Protein AF-A0A2R6GSF2-F1 (afdb_monomer)

Secondary structure (DSSP, 8-state):
-----------TT-S-------------EEEEEEEE--GGGSHHHHT-S---S---TTHHHHHHHHHHHHTTT---EEEE-TTHHHH-HHHHHHHHHTTPEEEE--SS---GGGS-HHHHHHHHHHHHHHHHHHHSS---EE--GGG---TTHHHHHHHTT-SEE---B-PPP-TTS--SS----S-EEGGGT-TTSPTT-EE-PBPB-TTT--BSSTHHHHHH-HHHHHHHHHHHHTTT---EEEE-GGGGSPPPP-TTS-GGGGTT-THHHHHHHHHHHTSS-EE--HHHHHGGGS-TTSPPPPPTT-

Mean predicted aligned error: 6.46 Å

pLDDT: mean 89.52, std 16.58, range [31.19, 98.81]

Solvent-accessible surface area (backbone atoms only — not comparable to full-atom values): 17047 Å² total; per-residue (Å²): 143,79,86,81,80,83,79,81,79,76,61,96,76,70,85,70,88,75,90,69,80,87,68,93,64,68,59,43,56,27,27,56,29,34,43,50,49,42,49,78,58,35,69,56,44,68,72,23,82,41,77,74,93,75,73,70,47,17,53,74,18,43,54,51,48,52,51,62,27,58,81,64,77,39,41,27,26,35,26,31,27,32,55,46,51,81,81,43,41,67,66,56,43,54,42,45,76,69,68,32,44,60,22,28,19,32,23,82,44,61,53,47,76,82,43,55,73,67,56,42,47,46,32,48,34,53,11,38,54,50,45,25,68,71,61,74,46,86,41,34,38,36,33,45,38,96,49,39,72,52,96,59,43,56,50,48,37,50,77,57,56,35,28,30,40,43,40,48,47,31,19,47,64,41,92,97,73,59,43,58,85,49,93,46,84,52,72,41,51,33,45,80,81,38,79,84,34,50,88,54,30,18,32,42,33,42,35,40,24,79,97,66,25,44,55,36,34,55,70,44,23,50,73,66,31,49,68,52,26,51,52,29,37,53,56,34,29,77,70,76,29,64,35,32,37,49,42,44,21,34,44,40,27,83,75,82,93,41,50,67,43,58,70,75,75,68,49,62,34,7,72,60,32,48,51,36,48,49,59,57,67,72,41,61,51,44,41,30,28,59,66,61,73,40,51,90,52,44,28,90,84,50,79,75,72,77,56,102,84,114

Foldseek 3Di:
DDDPDDDPDDFPPPPDPPPDDPPLDFLEAAAAAEAADAPCLAPLNVQFPFDDPDPPQQLVLLVLVLVLCVVQVFEHEYAYQLCVCVVPLVSLLVCLVSVHHYAHAWNSLDQLVVDDPVRSLCRLLVRQVSSCVSNVDGHQEYEYRLLRADPCRLVSSVVSHHFEYASAQQACDDPPGDHPQDDDAAKDACCNNPVVGDPRYIYGYAHAAPPHRHGLEDLVCLVVHLVSNVNRQSVCSVVVHHHYYYYYSNQQCQDDDTGSRDPSVRRQGHPSVSSRVSVNSPHSHRHYYPQVRNAPSTGPPHDHRDDPPD

Sequence (310 aa):
MSDTAGRTVGSVFDAVEDRTDTSGGRCGPAVLSIDVELFDQTPAYRSADGTTDQQGIGLNGLEWFREALDDRSASTTCFVVSSLVERYPDHIQHLADAGFEIASHTHSHELLSDLDADERREELATSRERLESLTGEAVTGFRAPAFDITDDHFDLLAETGYGYDSSIVASRAIPGWYGGEYDLDRPAPATAVDPDAPAGLAELPASVMPGLALPLTGTWLRFFGPRYTVLGMRLLARRGIAPVLYVHPWELVGLPKVEGVPSRVYYRTGEWMRDAIRYILDQPFDFVTARSVLGDTLPDWAPATRGPED

Nearest PDB structures (foldseek):
  3rxz-assembly1_B  TM=7.098E-01  e=1.734E-15  Mycolicibacterium smegmatis MC2 155
  3qbu-assembly1_B  TM=6.519E-01  e=7.676E-14  Helicobacter pylori G27
  6hm9-assembly1_A  TM=7.622E-01  e=2.630E-10  Bacillus anthracis
  7bkf-assembly1_A  TM=7.545E-01  e=1.805E-09  Bacillus anthracis
  6hpa-assembly1_A  TM=7.548E-01  e=2.620E-09  Bacillus anthracis

Structure (mmCIF, N/CA/C/O backbone):
data_AF-A0A2R6GSF2-F1
#
_entry.id   AF-A0A2R6GSF2-F1
#
loop_
_atom_site.group_PDB
_atom_site.id
_atom_site.type_symbol
_atom_site.label_atom_id
_atom_site.label_alt_id
_atom_site.label_comp_id
_atom_site.label_asym_id
_atom_site.label_entity_id
_atom_site.label_seq_id
_atom_site.pdbx_PDB_ins_code
_atom_site.Cartn_x
_atom_site.Cartn_y
_atom_site.Cartn_z
_atom_site.occupancy
_atom_site.B_iso_or_equiv
_atom_site.auth_seq_id
_atom_site.auth_comp_id
_atom_site.auth_asym_id
_atom_site.auth_atom_id
_atom_site.pdbx_PDB_model_num
ATOM 1 N N . MET A 1 1 ? -45.289 -7.125 21.863 1.00 40.28 1 MET A N 1
ATOM 2 C CA . MET A 1 1 ? -45.229 -7.179 20.390 1.00 40.28 1 MET A CA 1
ATOM 3 C C . MET A 1 1 ? -45.326 -5.765 19.855 1.00 40.28 1 MET A C 1
ATOM 5 O O . MET A 1 1 ? -46.403 -5.192 19.899 1.00 40.28 1 MET A O 1
ATOM 9 N N . SER A 1 2 ? -44.197 -5.199 19.442 1.00 33.12 2 SER A N 1
ATOM 10 C CA . SER A 1 2 ? -44.096 -4.259 18.322 1.00 33.12 2 SER A CA 1
ATOM 11 C C . SER A 1 2 ? -42.608 -4.011 18.108 1.00 33.12 2 SER A C 1
ATOM 13 O O . SER A 1 2 ? -41.986 -3.267 18.862 1.00 33.12 2 SER A O 1
ATOM 15 N N . ASP A 1 3 ? -42.065 -4.718 17.121 1.00 35.12 3 ASP A N 1
ATOM 16 C CA . ASP A 1 3 ? -40.750 -4.497 16.530 1.00 35.12 3 ASP A CA 1
ATOM 17 C C . ASP A 1 3 ? -40.549 -3.026 16.178 1.00 35.12 3 ASP A C 1
ATOM 19 O O . ASP A 1 3 ? -41.437 -2.387 15.610 1.00 35.12 3 ASP A O 1
ATOM 23 N N . THR A 1 4 ? -39.354 -2.512 16.458 1.00 35.75 4 THR A N 1
ATOM 24 C CA . THR A 1 4 ? -38.861 -1.293 15.811 1.00 35.75 4 THR A CA 1
ATOM 25 C C . THR A 1 4 ? -37.806 -1.747 14.816 1.00 35.75 4 THR A C 1
ATOM 27 O O . THR A 1 4 ? -36.662 -2.003 15.179 1.00 35.75 4 THR A O 1
ATOM 30 N N . ALA A 1 5 ? -38.244 -1.944 13.574 1.00 34.91 5 ALA A N 1
ATOM 31 C CA . ALA A 1 5 ? -37.394 -2.342 12.466 1.00 34.91 5 ALA A CA 1
ATOM 32 C C . ALA A 1 5 ? -36.311 -1.283 12.205 1.00 34.91 5 ALA A C 1
ATOM 34 O O . ALA A 1 5 ? -36.584 -0.078 12.186 1.00 34.91 5 ALA A O 1
ATOM 35 N N . GLY A 1 6 ? -35.087 -1.773 12.009 1.00 31.19 6 GLY A N 1
ATOM 36 C CA . GLY A 1 6 ? -33.909 -0.991 11.670 1.00 31.19 6 GLY A CA 1
ATOM 37 C C . GLY A 1 6 ? -34.102 -0.209 10.376 1.00 31.19 6 GLY A C 1
ATOM 38 O O . GLY A 1 6 ? -34.584 -0.721 9.366 1.00 31.19 6 GLY A O 1
ATOM 39 N N . ARG A 1 7 ? -33.726 1.064 10.428 1.00 31.64 7 ARG A N 1
ATOM 40 C CA . ARG A 1 7 ? -33.651 1.950 9.272 1.00 31.64 7 ARG A CA 1
ATOM 41 C C . ARG A 1 7 ? -32.264 1.767 8.660 1.00 31.64 7 ARG A C 1
ATOM 43 O O . ARG A 1 7 ? -31.284 2.199 9.257 1.00 31.64 7 ARG A O 1
ATOM 50 N N . THR A 1 8 ? -32.179 1.126 7.500 1.00 36.38 8 THR A N 1
ATOM 51 C CA . THR A 1 8 ? -30.951 1.102 6.698 1.00 36.38 8 THR A CA 1
ATOM 52 C C . THR A 1 8 ? -30.661 2.531 6.241 1.00 36.38 8 THR A C 1
ATOM 54 O O . THR A 1 8 ? -31.465 3.136 5.529 1.00 36.38 8 THR A O 1
ATOM 57 N N . VAL A 1 9 ? -29.558 3.107 6.714 1.00 40.50 9 VAL A N 1
ATOM 58 C CA . VAL A 1 9 ? -29.048 4.393 6.230 1.00 40.50 9 VAL A CA 1
ATOM 59 C C . VAL A 1 9 ? -28.435 4.119 4.857 1.00 40.50 9 VAL A C 1
ATOM 61 O O . VAL A 1 9 ? -27.468 3.371 4.765 1.00 40.50 9 VAL A O 1
ATOM 64 N N . GLY A 1 10 ? -29.051 4.639 3.792 1.00 41.09 10 GLY A N 1
ATOM 65 C CA . GLY A 1 10 ? -28.488 4.573 2.439 1.00 41.09 10 GLY A CA 1
ATOM 66 C C . GLY A 1 10 ? -27.169 5.342 2.364 1.00 41.09 10 GLY A C 1
ATOM 67 O O . GLY A 1 10 ? -26.999 6.344 3.065 1.00 41.09 10 GLY A O 1
ATOM 68 N N . SER A 1 11 ? -26.243 4.869 1.535 1.00 53.72 11 SER A N 1
ATOM 69 C CA . SER A 1 11 ? -24.932 5.484 1.348 1.00 53.72 11 SER A CA 1
ATOM 70 C C . SER A 1 11 ? -25.090 6.902 0.791 1.00 53.72 11 SER A C 1
ATOM 72 O O . SER A 1 11 ? -25.925 7.161 -0.080 1.00 53.72 11 SER A O 1
ATOM 74 N N . VAL A 1 12 ? -24.255 7.847 1.242 1.00 57.88 12 VAL A N 1
ATOM 75 C CA . VAL A 1 12 ? -24.234 9.242 0.741 1.00 57.88 12 VAL A CA 1
ATOM 76 C C . VAL A 1 12 ? -23.954 9.303 -0.776 1.00 57.88 12 VAL A C 1
ATOM 78 O O . VAL A 1 12 ? -24.172 10.330 -1.425 1.00 57.88 12 VAL A O 1
ATOM 81 N N . PHE A 1 13 ? -23.512 8.193 -1.371 1.00 63.31 13 PHE A N 1
ATOM 82 C CA . PHE A 1 13 ? -23.219 8.050 -2.793 1.00 63.31 13 PHE A CA 1
ATOM 83 C C . PHE A 1 13 ? -24.368 7.444 -3.626 1.00 63.31 13 PHE A C 1
ATOM 85 O O . PHE A 1 13 ? -24.245 7.408 -4.853 1.00 63.31 13 PHE A O 1
ATOM 92 N N . ASP A 1 14 ? -25.500 7.069 -3.014 1.00 50.25 14 ASP A N 1
ATOM 93 C CA . ASP A 1 14 ? -26.617 6.371 -3.685 1.00 50.25 14 ASP A CA 1
ATOM 94 C C . ASP A 1 14 ? -27.494 7.266 -4.582 1.00 50.25 14 ASP A C 1
ATOM 96 O O . ASP A 1 14 ? -28.357 6.787 -5.316 1.00 50.25 14 ASP A O 1
ATOM 100 N N . ALA A 1 15 ? -27.280 8.583 -4.595 1.00 43.69 15 ALA A N 1
ATOM 101 C CA . ALA A 1 15 ? -28.013 9.479 -5.487 1.00 43.69 15 ALA A CA 1
ATOM 102 C C . ALA A 1 15 ? -27.251 9.679 -6.807 1.00 43.69 15 ALA A C 1
ATOM 104 O O . ALA A 1 15 ? -26.408 10.575 -6.899 1.00 43.69 15 ALA A O 1
ATOM 105 N N . VAL A 1 16 ? -27.524 8.797 -7.778 1.00 41.88 16 VAL A N 1
ATOM 106 C CA . VAL A 1 16 ? -27.627 8.974 -9.250 1.00 41.88 16 VAL A CA 1
ATOM 107 C C . VAL A 1 16 ? -27.395 7.592 -9.873 1.00 41.88 16 VAL A C 1
ATOM 109 O O . VAL A 1 16 ? -26.258 7.136 -9.970 1.00 41.88 16 VAL A O 1
ATOM 112 N N . GLU A 1 17 ? -28.473 6.923 -10.293 1.00 39.34 17 GLU A N 1
ATOM 113 C CA . GLU A 1 17 ? -28.387 5.757 -11.178 1.00 39.34 17 GLU A CA 1
ATOM 114 C C . GLU A 1 17 ? -27.736 6.196 -12.499 1.00 39.34 17 GLU A C 1
ATOM 116 O O . GLU A 1 17 ? -28.373 6.824 -13.350 1.00 39.34 17 GLU A O 1
ATOM 121 N N . ASP A 1 18 ? -26.452 5.885 -12.669 1.00 38.53 18 ASP A N 1
ATOM 122 C CA . ASP A 1 18 ? -25.787 5.953 -13.965 1.00 38.53 18 ASP A CA 1
ATOM 123 C C . ASP A 1 18 ? -26.348 4.819 -14.829 1.00 38.53 18 ASP A C 1
ATOM 125 O O . ASP A 1 18 ? -25.952 3.659 -14.720 1.00 38.53 18 ASP A O 1
ATOM 129 N N . ARG A 1 19 ? -27.345 5.149 -15.657 1.00 39.56 19 ARG A N 1
ATOM 130 C CA . ARG A 1 19 ? -27.882 4.260 -16.692 1.00 39.56 19 ARG A CA 1
ATOM 131 C C . ARG A 1 19 ? -26.872 4.126 -17.828 1.00 39.56 19 ARG A C 1
ATOM 133 O O . ARG A 1 19 ? -27.134 4.573 -18.943 1.00 39.56 19 ARG A O 1
ATOM 140 N N . THR A 1 20 ? -25.735 3.493 -17.567 1.00 38.34 20 THR A N 1
ATOM 141 C CA . THR A 1 20 ? -24.848 2.998 -18.616 1.00 38.34 20 THR A CA 1
ATOM 142 C C . THR A 1 20 ? -24.400 1.573 -18.298 1.00 38.34 20 THR A C 1
ATOM 144 O O . THR A 1 20 ? -23.699 1.313 -17.330 1.00 38.34 20 THR A O 1
ATOM 147 N N . ASP A 1 21 ? -24.843 0.675 -19.180 1.00 38.91 21 ASP A N 1
ATOM 148 C CA . ASP A 1 21 ? -24.569 -0.762 -19.263 1.00 38.91 21 ASP A CA 1
ATOM 149 C C . ASP A 1 21 ? -25.304 -1.680 -18.265 1.00 38.91 21 ASP A C 1
ATOM 151 O O . ASP A 1 21 ? -24.998 -1.779 -17.084 1.00 38.91 21 ASP A O 1
ATOM 155 N N . THR A 1 22 ? -26.316 -2.371 -18.794 1.00 37.28 22 THR A N 1
ATOM 156 C CA . THR A 1 22 ? -27.098 -3.429 -18.130 1.00 37.28 22 THR A CA 1
ATOM 157 C C . THR A 1 22 ? -26.643 -4.821 -18.571 1.00 37.28 22 THR A C 1
ATOM 159 O O . THR A 1 22 ? -27.348 -5.805 -18.339 1.00 37.28 22 THR A O 1
ATOM 162 N N . SER A 1 23 ? -25.467 -4.950 -19.195 1.00 41.00 23 SER A N 1
ATOM 163 C CA . SER A 1 23 ? -24.822 -6.253 -19.272 1.00 41.00 23 SER A CA 1
ATOM 164 C C . SER A 1 23 ? -24.294 -6.585 -17.876 1.00 41.00 23 SER A C 1
ATOM 166 O O . SER A 1 23 ? -23.394 -5.935 -17.360 1.00 41.00 23 SER A O 1
ATOM 168 N N . GLY A 1 24 ? -24.892 -7.577 -17.215 1.00 46.97 24 GLY A N 1
ATOM 169 C CA . GLY A 1 24 ? -24.441 -8.093 -15.915 1.00 46.97 24 GLY A CA 1
ATOM 170 C C . GLY A 1 24 ? -23.081 -8.806 -15.977 1.00 46.97 24 GLY A C 1
ATOM 171 O O . GLY A 1 24 ? -22.909 -9.834 -15.330 1.00 46.97 24 GLY A O 1
ATOM 172 N N . GLY A 1 25 ? -22.151 -8.321 -16.803 1.00 63.50 25 GLY A N 1
ATOM 173 C CA . GLY A 1 25 ? -20.791 -8.820 -16.924 1.00 63.50 25 GLY A CA 1
ATOM 174 C C . GLY A 1 25 ? -19.865 -8.106 -15.945 1.00 63.50 25 GLY A C 1
ATOM 175 O O . GLY A 1 25 ? -19.885 -6.881 -15.831 1.00 63.50 25 GLY A O 1
ATOM 176 N N . ARG A 1 26 ? -19.043 -8.883 -15.237 1.00 78.31 26 ARG A N 1
ATOM 177 C CA . ARG A 1 26 ? -17.932 -8.366 -14.428 1.00 78.31 26 ARG A CA 1
ATOM 178 C C . ARG A 1 26 ? -16.958 -7.601 -15.345 1.00 78.31 26 ARG A C 1
ATOM 180 O O . ARG A 1 26 ? -16.681 -8.034 -16.461 1.00 78.31 26 ARG A O 1
ATOM 187 N N . CYS A 1 27 ? -16.449 -6.465 -14.875 1.00 89.56 27 CYS A N 1
ATOM 188 C CA . CYS A 1 27 ? -15.457 -5.614 -15.541 1.00 89.56 27 CYS A CA 1
ATOM 189 C C . CYS A 1 27 ? -14.042 -6.226 -15.539 1.00 89.56 27 CYS A C 1
ATOM 191 O O . CYS A 1 27 ? -13.146 -5.663 -16.164 1.00 89.56 27 CYS A O 1
ATOM 193 N N . GLY A 1 28 ? -13.850 -7.366 -14.869 1.00 94.69 28 GLY A N 1
ATOM 194 C CA . GLY A 1 28 ? -12.571 -8.054 -14.715 1.00 94.69 28 GLY A CA 1
ATOM 195 C C . GLY A 1 28 ? -11.955 -7.849 -13.326 1.00 94.69 28 GLY A C 1
ATOM 196 O O . GLY A 1 28 ? -12.619 -7.302 -12.436 1.00 94.69 28 GLY A O 1
ATOM 197 N N . PRO A 1 29 ? -10.700 -8.289 -13.132 1.00 97.00 29 PRO A N 1
ATOM 198 C CA . PRO A 1 29 ? -10.014 -8.171 -11.855 1.00 97.00 29 PRO A CA 1
ATOM 199 C C . PRO A 1 29 ? -9.665 -6.718 -11.519 1.00 97.00 29 PRO A C 1
ATOM 201 O O . PRO A 1 29 ? -9.371 -5.906 -12.401 1.00 97.00 29 PRO A O 1
ATOM 204 N N . ALA A 1 30 ? -9.658 -6.407 -10.228 1.00 98.06 30 ALA A N 1
ATOM 205 C CA . ALA A 1 30 ? -9.104 -5.181 -9.667 1.00 98.06 30 ALA A CA 1
ATOM 206 C C . ALA A 1 30 ? -8.387 -5.494 -8.350 1.00 98.06 30 ALA A C 1
ATOM 208 O O . ALA A 1 30 ? -8.756 -6.422 -7.639 1.00 98.06 30 ALA A O 1
ATOM 209 N N . VAL A 1 31 ? -7.388 -4.691 -8.005 1.00 98.44 31 VAL A N 1
ATOM 210 C CA . VAL A 1 31 ? -6.699 -4.754 -6.715 1.00 98.44 31 VAL A CA 1
ATOM 211 C C . VAL A 1 31 ? -7.134 -3.550 -5.893 1.00 98.44 31 VAL A C 1
ATOM 213 O O . VAL A 1 31 ? -7.027 -2.408 -6.344 1.00 98.44 31 VAL A O 1
ATOM 216 N N . LEU A 1 32 ? -7.618 -3.803 -4.681 1.00 98.56 32 LEU A N 1
ATOM 217 C CA . LEU A 1 32 ? -7.745 -2.800 -3.630 1.00 98.56 32 LEU A CA 1
ATOM 218 C C . LEU A 1 32 ? -6.868 -3.259 -2.471 1.00 98.56 32 LEU A C 1
ATOM 220 O O . LEU A 1 32 ? -7.341 -3.988 -1.609 1.00 98.56 32 LEU A O 1
ATOM 224 N N . SER A 1 33 ? -5.591 -2.883 -2.494 1.00 98.69 33 SER A N 1
ATOM 225 C CA . SER A 1 33 ? -4.646 -3.208 -1.432 1.00 98.69 33 SER A CA 1
ATOM 226 C C . SER A 1 33 ? -4.795 -2.269 -0.238 1.00 98.69 33 SER A C 1
ATOM 228 O O . SER A 1 33 ? -5.390 -1.189 -0.327 1.00 98.69 33 SER A O 1
ATOM 230 N N . ILE A 1 34 ? -4.223 -2.672 0.891 1.00 98.62 34 ILE A N 1
ATOM 231 C CA . ILE A 1 34 ? -4.130 -1.842 2.086 1.00 98.62 34 ILE A CA 1
ATOM 232 C C . ILE A 1 34 ? -2.682 -1.777 2.558 1.00 98.62 34 ILE A C 1
ATOM 234 O O . ILE A 1 34 ? -2.045 -2.809 2.766 1.00 98.62 34 ILE A O 1
ATOM 238 N N . ASP A 1 35 ? -2.178 -0.562 2.723 1.00 98.62 35 ASP A N 1
ATOM 239 C CA . ASP A 1 35 ? -0.853 -0.306 3.272 1.00 98.62 35 ASP A CA 1
ATOM 240 C C . ASP A 1 35 ? -1.035 -0.173 4.785 1.00 98.62 35 ASP A C 1
ATOM 242 O O . ASP A 1 35 ? -1.592 0.806 5.289 1.00 98.62 35 ASP A O 1
ATOM 246 N N . VAL A 1 36 ? -0.685 -1.238 5.510 1.00 98.44 36 VAL A N 1
ATOM 247 C CA . VAL A 1 36 ? -0.877 -1.389 6.955 1.00 98.44 36 VAL A CA 1
ATOM 248 C C . VAL A 1 36 ? 0.208 -0.603 7.690 1.00 98.44 36 VAL A C 1
ATOM 250 O O . VAL A 1 36 ? 1.102 -1.157 8.326 1.00 98.44 36 VAL A O 1
ATOM 253 N N . GLU A 1 37 ? 0.090 0.716 7.585 1.00 96.06 37 GLU A N 1
ATOM 254 C CA . GLU A 1 37 ? 0.720 1.716 8.439 1.00 96.06 37 GLU A CA 1
ATOM 255 C C . GLU A 1 37 ? -0.331 2.358 9.359 1.00 96.06 37 GLU A C 1
ATOM 257 O O . GLU A 1 37 ? -1.509 2.522 9.015 1.00 96.06 37 GLU A O 1
ATOM 262 N N . LEU A 1 38 ? 0.085 2.713 10.571 1.00 97.06 38 LEU A N 1
ATOM 263 C CA . LEU A 1 38 ? -0.737 3.423 11.545 1.00 97.06 38 LEU A CA 1
ATOM 264 C C . LEU A 1 38 ? -0.514 4.935 11.457 1.00 97.06 38 LEU A C 1
ATOM 266 O O . LEU A 1 38 ? 0.458 5.417 10.882 1.00 97.06 38 LEU A O 1
ATOM 270 N N . PHE A 1 39 ? -1.420 5.710 12.055 1.00 96.38 39 PHE A N 1
ATOM 271 C CA . PHE A 1 39 ? -1.370 7.174 11.978 1.00 96.38 39 PHE A CA 1
ATOM 272 C C . PHE A 1 39 ? -0.031 7.777 12.447 1.00 96.38 39 PHE A C 1
ATOM 274 O O . PHE A 1 39 ? 0.446 8.743 11.850 1.00 96.38 39 PHE A O 1
ATOM 281 N N . ASP A 1 40 ? 0.585 7.193 13.480 1.00 92.56 40 ASP A N 1
ATOM 282 C CA . ASP A 1 40 ? 1.876 7.612 14.041 1.00 92.56 40 ASP A CA 1
ATOM 283 C C . ASP A 1 40 ? 3.077 7.296 13.131 1.00 92.56 40 ASP A C 1
ATOM 285 O O . ASP A 1 40 ? 4.157 7.859 13.313 1.00 92.56 40 ASP A O 1
ATOM 289 N N . GLN A 1 41 ? 2.894 6.434 12.129 1.00 92.69 41 GLN A N 1
ATOM 290 C CA . GLN A 1 41 ? 3.920 6.076 11.146 1.00 92.69 41 GLN A CA 1
ATOM 291 C C . GLN A 1 41 ? 3.886 6.966 9.899 1.00 92.69 41 GLN A C 1
ATOM 293 O O . GLN A 1 41 ? 4.856 6.980 9.139 1.00 92.69 41 GLN A O 1
ATOM 298 N N . THR A 1 42 ? 2.829 7.767 9.724 1.00 90.31 42 THR A N 1
ATOM 299 C CA . THR A 1 42 ? 2.712 8.657 8.566 1.00 90.31 42 THR A CA 1
ATOM 300 C C . THR A 1 42 ? 3.811 9.732 8.581 1.00 90.31 42 THR A C 1
ATOM 302 O O . THR A 1 42 ? 4.066 10.336 9.633 1.00 90.31 42 THR A O 1
ATOM 305 N N . PRO A 1 43 ? 4.415 10.083 7.426 1.00 87.00 43 PRO A N 1
ATOM 306 C CA . PRO A 1 43 ? 5.432 11.139 7.365 1.00 87.00 43 PRO A CA 1
ATOM 307 C C . PRO A 1 43 ? 4.942 12.475 7.939 1.00 87.00 43 PRO A C 1
ATOM 309 O O . PRO A 1 43 ? 5.674 13.186 8.621 1.00 87.00 43 PRO A O 1
ATOM 312 N N . ALA A 1 44 ? 3.661 12.787 7.722 1.00 85.81 44 ALA A N 1
ATOM 313 C CA . ALA A 1 44 ? 3.029 14.005 8.213 1.00 85.81 44 ALA A CA 1
ATOM 314 C C . ALA A 1 44 ? 2.885 14.057 9.743 1.00 85.81 44 ALA A C 1
ATOM 316 O O . ALA A 1 44 ? 2.862 15.152 10.301 1.00 85.81 44 ALA A O 1
ATOM 317 N N . TYR A 1 45 ? 2.743 12.905 10.407 1.00 88.81 45 TYR A N 1
ATOM 318 C CA . TYR A 1 45 ? 2.744 12.824 11.865 1.00 88.81 45 TYR A CA 1
ATOM 319 C C . TYR A 1 45 ? 4.167 12.906 12.417 1.00 88.81 45 TYR A C 1
ATOM 321 O O . TYR A 1 45 ? 4.409 13.643 13.365 1.00 88.81 45 TYR A O 1
ATOM 329 N N . ARG A 1 46 ? 5.129 12.207 11.802 1.00 88.00 46 ARG A N 1
ATOM 330 C CA . ARG A 1 46 ? 6.535 12.225 12.246 1.00 88.00 46 ARG A CA 1
ATOM 331 C C . ARG A 1 46 ? 7.165 13.615 12.191 1.00 88.00 46 ARG A C 1
ATOM 333 O O . ARG A 1 46 ? 8.010 13.932 13.019 1.00 88.00 46 ARG A O 1
ATOM 340 N N . SER A 1 47 ? 6.733 14.447 11.245 1.00 87.44 47 SER A N 1
ATOM 341 C CA . SER A 1 47 ? 7.173 15.839 11.118 1.00 87.44 47 SER A CA 1
ATOM 342 C C . SER A 1 47 ? 6.333 16.842 11.924 1.00 87.44 47 SER A C 1
ATOM 344 O O . SER A 1 47 ? 6.463 18.044 11.698 1.00 87.44 47 SER A O 1
ATOM 346 N N . ALA A 1 48 ? 5.395 16.388 12.759 1.00 91.19 48 ALA A N 1
ATOM 347 C CA . ALA A 1 48 ? 4.469 17.256 13.479 1.00 91.19 48 ALA A CA 1
ATOM 348 C C . ALA A 1 48 ? 5.076 17.799 14.784 1.00 91.19 48 ALA A C 1
ATOM 350 O O . ALA A 1 48 ? 5.915 17.158 15.411 1.00 91.19 48 ALA A O 1
ATOM 351 N N . ASP A 1 49 ? 4.612 18.973 15.219 1.00 92.62 49 ASP A N 1
ATOM 352 C CA . ASP A 1 49 ? 5.068 19.602 16.466 1.00 92.62 49 ASP A CA 1
ATOM 353 C C . ASP A 1 49 ? 4.427 18.964 17.714 1.00 92.62 49 ASP A C 1
ATOM 355 O O . ASP A 1 49 ? 4.983 19.016 18.813 1.00 92.62 49 ASP A O 1
ATOM 359 N N . GLY A 1 50 ? 3.230 18.389 17.556 1.00 91.56 50 GLY A N 1
ATOM 360 C CA . GLY A 1 50 ? 2.457 17.763 18.624 1.00 91.56 50 GLY A CA 1
ATOM 361 C C . GLY A 1 50 ? 2.504 16.235 18.607 1.00 91.56 50 GLY A C 1
ATOM 362 O O . GLY A 1 50 ? 2.939 15.605 17.650 1.00 91.56 50 GLY A O 1
ATOM 363 N N . THR A 1 51 ? 1.973 15.625 19.667 1.00 92.75 51 THR A N 1
ATOM 364 C CA . THR A 1 51 ? 1.813 14.167 19.789 1.00 92.75 51 THR A CA 1
ATOM 365 C C . THR A 1 51 ? 0.413 13.809 20.286 1.00 92.75 51 THR A C 1
ATOM 367 O O . THR A 1 51 ? -0.364 14.678 20.692 1.00 92.75 51 THR A O 1
ATOM 370 N N . THR A 1 52 ? 0.064 12.524 20.233 1.00 92.50 52 THR A N 1
ATOM 371 C CA . THR A 1 52 ? -1.136 11.980 20.873 1.00 92.50 52 THR A CA 1
ATOM 372 C C . THR A 1 52 ? -0.807 10.734 21.689 1.00 92.50 52 THR A C 1
ATOM 374 O O . THR A 1 52 ? 0.021 9.920 21.292 1.00 92.50 52 THR A O 1
ATOM 377 N N . ASP A 1 53 ? -1.499 10.570 22.815 1.00 91.06 53 ASP A N 1
ATOM 378 C CA . ASP A 1 53 ? -1.367 9.405 23.698 1.00 91.06 53 ASP A CA 1
ATOM 379 C C . ASP A 1 53 ? -2.104 8.169 23.141 1.00 91.06 53 ASP A C 1
ATOM 38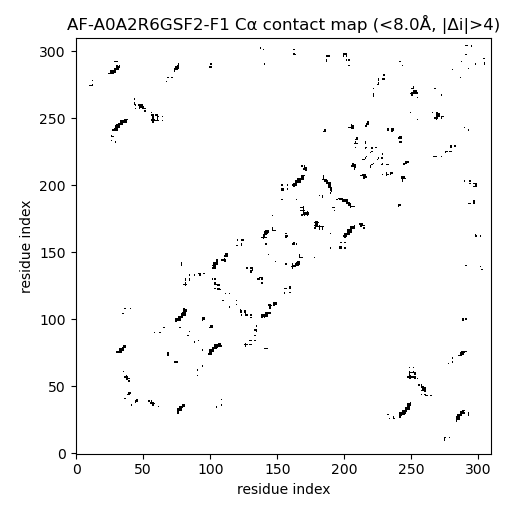1 O O . ASP A 1 53 ? -1.968 7.059 23.658 1.00 91.06 53 ASP A O 1
ATOM 385 N N . GLN A 1 54 ? -2.931 8.363 22.106 1.00 91.75 54 GLN A N 1
ATOM 386 C CA . GLN A 1 54 ? -3.673 7.295 21.445 1.00 91.75 54 GLN A CA 1
ATOM 387 C C . GLN A 1 54 ? -2.730 6.444 20.591 1.00 91.75 54 GLN A C 1
ATOM 389 O O . GLN A 1 54 ? -2.106 6.934 19.654 1.00 91.75 54 GLN A O 1
ATOM 394 N N . GLN A 1 55 ? -2.670 5.151 20.891 1.00 92.81 55 GLN A N 1
ATOM 395 C CA . GLN A 1 55 ? -1.891 4.170 20.137 1.00 92.81 55 GLN A CA 1
ATOM 396 C C . GLN A 1 55 ? -2.803 3.358 19.215 1.00 92.81 55 GLN A C 1
ATOM 398 O O . GLN A 1 55 ? -4.015 3.299 19.427 1.00 92.81 55 GLN A O 1
ATOM 403 N N . GLY A 1 56 ? -2.235 2.716 18.192 1.00 95.81 56 GLY A N 1
ATOM 404 C CA . GLY A 1 56 ? -3.007 1.792 17.355 1.00 95.81 56 GLY A CA 1
ATOM 405 C C . GLY A 1 56 ? -4.041 2.480 16.455 1.00 95.81 56 GLY A C 1
ATOM 406 O O . GLY A 1 56 ? -4.989 1.830 16.011 1.00 95.81 56 GLY A O 1
ATOM 407 N N . ILE A 1 57 ? -3.914 3.791 16.206 1.00 97.56 57 ILE A N 1
ATOM 408 C CA . ILE A 1 57 ? -4.874 4.553 15.393 1.00 97.56 57 ILE A CA 1
ATOM 409 C C . ILE A 1 57 ? -4.825 4.029 13.955 1.00 97.56 57 ILE A C 1
ATOM 411 O O . ILE A 1 57 ? -3.920 4.343 13.184 1.00 97.56 57 ILE A O 1
ATOM 415 N N . GLY A 1 58 ? -5.827 3.221 13.619 1.00 97.75 58 GLY A N 1
ATOM 416 C CA . GLY A 1 58 ? -5.929 2.510 12.349 1.00 97.75 58 GLY A CA 1
ATOM 417 C C . GLY A 1 58 ? -6.383 1.063 12.520 1.00 97.75 58 GLY A C 1
ATOM 418 O O . GLY A 1 58 ? -7.098 0.569 11.660 1.00 97.75 58 GLY A O 1
ATOM 419 N N . LEU A 1 59 ? -6.098 0.407 13.652 1.00 98.12 59 LEU A N 1
ATOM 420 C CA . LEU A 1 59 ? -6.407 -1.019 13.859 1.00 98.12 59 LEU A CA 1
ATOM 421 C C . LEU A 1 59 ? -7.908 -1.337 13.743 1.00 98.12 59 LEU A C 1
ATOM 423 O O . LEU A 1 59 ? -8.289 -2.269 13.045 1.00 98.12 59 LEU A O 1
ATOM 427 N N . ASN A 1 60 ? -8.779 -0.496 14.311 1.00 97.25 60 ASN A N 1
ATOM 428 C CA . ASN A 1 60 ? -10.236 -0.633 14.136 1.00 97.25 60 ASN A CA 1
ATOM 429 C C . ASN A 1 60 ? -10.691 -0.370 12.685 1.00 97.25 60 ASN A C 1
ATOM 431 O O . ASN A 1 60 ? -11.779 -0.770 12.277 1.00 97.25 60 ASN A O 1
ATOM 435 N N . GLY A 1 61 ? -9.906 0.390 11.918 1.00 98.12 61 GLY A N 1
ATOM 436 C CA . GLY A 1 61 ? -10.119 0.603 10.488 1.00 98.12 61 GLY A CA 1
ATOM 437 C C . GLY A 1 61 ? -9.719 -0.620 9.670 1.00 98.12 61 GLY A C 1
ATOM 438 O O . GLY A 1 61 ? -10.449 -0.996 8.759 1.00 98.12 61 GLY A O 1
ATOM 439 N N . LEU A 1 62 ? -8.610 -1.264 10.042 1.00 98.31 62 LEU A N 1
ATOM 440 C CA . LEU A 1 62 ? -8.135 -2.519 9.463 1.00 98.31 62 LEU A CA 1
ATOM 441 C C . LEU A 1 62 ? -9.132 -3.661 9.697 1.00 98.31 62 LEU A C 1
ATOM 443 O O . LEU A 1 62 ? -9.478 -4.369 8.757 1.00 98.31 62 LEU A O 1
ATOM 447 N N . GLU A 1 63 ? -9.640 -3.802 10.924 1.00 97.94 63 GLU A N 1
ATOM 448 C CA . GLU A 1 63 ? -10.667 -4.797 11.255 1.00 97.94 63 GLU A CA 1
ATOM 449 C C . GLU A 1 63 ? -11.939 -4.584 10.428 1.00 97.94 63 GLU A C 1
ATOM 451 O O . GLU A 1 63 ? -12.414 -5.509 9.773 1.00 97.94 63 GLU A O 1
ATOM 456 N N . TRP A 1 64 ? -12.429 -3.341 10.366 1.00 98.31 64 TRP A N 1
ATOM 457 C CA . TRP A 1 64 ? -13.572 -2.994 9.522 1.00 98.31 64 TRP A CA 1
ATOM 458 C C . TRP A 1 64 ? -13.319 -3.297 8.037 1.00 98.31 64 TRP A C 1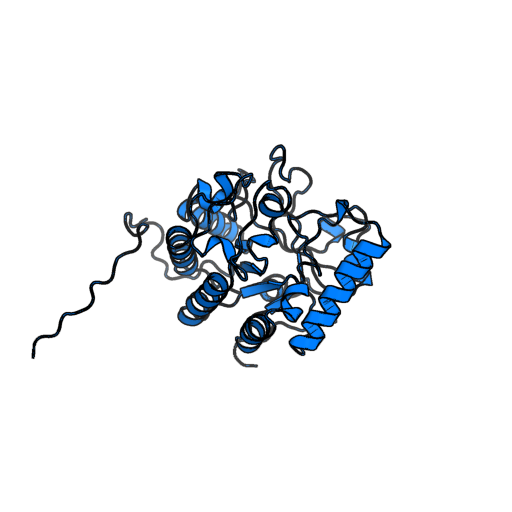
ATOM 460 O O . TRP A 1 64 ? -14.224 -3.748 7.337 1.00 98.31 64 TRP A O 1
ATOM 470 N N . PHE A 1 65 ? -12.108 -3.038 7.535 1.00 98.44 65 PHE A N 1
ATOM 471 C CA . PHE A 1 65 ? -11.760 -3.298 6.138 1.00 98.44 65 PHE A CA 1
ATOM 472 C C . PHE A 1 65 ? -11.806 -4.795 5.826 1.00 98.44 65 PHE A C 1
ATOM 474 O O . PHE A 1 65 ? -12.400 -5.184 4.823 1.00 98.44 65 PHE A O 1
ATOM 481 N N . ARG A 1 66 ? -11.263 -5.632 6.721 1.00 97.62 66 ARG A N 1
ATOM 482 C CA . ARG A 1 66 ? -11.348 -7.097 6.631 1.00 97.62 66 ARG A CA 1
ATOM 483 C C . ARG A 1 66 ? -12.802 -7.568 6.561 1.00 97.62 66 ARG A C 1
ATOM 485 O O . ARG A 1 66 ? -13.135 -8.345 5.676 1.00 97.62 66 ARG A O 1
ATOM 492 N N . GLU A 1 67 ? -13.669 -7.071 7.444 1.00 97.06 67 GLU A N 1
ATOM 493 C CA . GLU A 1 67 ? -15.103 -7.407 7.437 1.00 97.06 67 GLU A CA 1
ATOM 494 C C . GLU A 1 67 ? -15.791 -6.980 6.132 1.00 97.06 67 GLU A C 1
ATOM 496 O O . GLU A 1 67 ? -16.549 -7.745 5.542 1.00 97.06 67 GLU A O 1
ATOM 501 N N . ALA A 1 68 ? -15.491 -5.776 5.634 1.00 97.81 68 ALA A N 1
ATOM 502 C CA . ALA A 1 68 ? -16.083 -5.267 4.399 1.00 97.81 68 ALA A CA 1
ATOM 503 C C . ALA A 1 68 ? -15.704 -6.097 3.158 1.00 97.81 68 ALA A C 1
ATOM 505 O O . ALA A 1 68 ? -16.503 -6.172 2.216 1.00 97.81 68 ALA A O 1
ATOM 506 N N . LEU A 1 69 ? -14.503 -6.686 3.154 1.00 97.62 69 LEU A N 1
ATOM 507 C CA . LEU A 1 69 ? -14.033 -7.614 2.125 1.00 97.62 69 LEU A CA 1
ATOM 508 C C . LEU A 1 69 ? -14.685 -8.996 2.259 1.00 97.62 69 LEU A C 1
ATOM 510 O O . LEU A 1 69 ? -15.154 -9.535 1.256 1.00 97.62 69 LEU A O 1
ATOM 514 N N . ASP A 1 70 ? -14.763 -9.534 3.479 1.00 94.12 70 ASP A N 1
ATOM 515 C CA . ASP A 1 70 ? -15.370 -10.841 3.775 1.00 94.12 70 ASP A CA 1
ATOM 516 C C . ASP A 1 70 ? -16.849 -10.889 3.350 1.00 94.12 70 ASP A C 1
ATOM 518 O O . ASP A 1 70 ? -17.261 -11.781 2.606 1.00 94.12 70 ASP A O 1
ATOM 522 N N . ASP A 1 71 ? -17.609 -9.829 3.660 1.00 94.44 71 ASP A N 1
ATOM 523 C CA . ASP A 1 71 ? -19.005 -9.630 3.230 1.00 94.44 71 ASP A CA 1
ATOM 524 C C . ASP A 1 71 ? -19.209 -9.736 1.704 1.00 94.44 71 ASP A C 1
ATOM 526 O O . ASP A 1 71 ? -20.333 -9.905 1.222 1.00 94.44 71 ASP A O 1
ATOM 530 N N . ARG A 1 72 ? -18.132 -9.580 0.925 1.00 94.94 72 ARG A N 1
ATOM 531 C CA . ARG A 1 72 ? -18.135 -9.543 -0.543 1.00 94.94 72 ARG A CA 1
ATOM 532 C C . ARG A 1 72 ? -17.316 -10.664 -1.172 1.00 94.94 72 ARG A C 1
ATOM 534 O O . ARG A 1 72 ? -17.194 -10.687 -2.397 1.00 94.94 72 ARG A O 1
ATOM 541 N N . SER A 1 73 ? -16.764 -11.570 -0.361 1.00 94.06 73 SER A N 1
ATOM 542 C CA . SER A 1 73 ? -15.823 -12.604 -0.808 1.00 94.06 73 SER A CA 1
ATOM 543 C C . SER A 1 73 ? -14.683 -12.018 -1.656 1.00 94.06 73 SER A C 1
ATOM 545 O O . SER A 1 73 ? -14.306 -12.578 -2.685 1.00 94.06 73 SER A O 1
ATOM 547 N N . ALA A 1 74 ? -14.191 -10.843 -1.256 1.00 96.56 74 ALA A N 1
ATOM 548 C CA . ALA A 1 74 ? -13.110 -10.129 -1.920 1.00 96.56 74 ALA A CA 1
ATOM 549 C C . ALA A 1 74 ? -11.764 -10.471 -1.272 1.00 96.56 74 ALA A C 1
ATOM 551 O O . ALA A 1 74 ? -11.666 -10.588 -0.051 1.00 96.56 74 ALA A O 1
ATOM 552 N N . SER A 1 75 ? -10.714 -10.571 -2.083 1.00 96.62 75 SER A N 1
ATOM 553 C CA . SER A 1 75 ? -9.340 -10.721 -1.599 1.00 96.62 75 SER A CA 1
ATOM 554 C C . SER A 1 75 ? -8.593 -9.391 -1.672 1.00 96.62 75 SER A C 1
ATOM 556 O O . SER A 1 75 ? -8.932 -8.503 -2.454 1.00 96.62 75 SER A O 1
ATOM 558 N N . THR A 1 76 ? -7.543 -9.261 -0.866 1.00 98.06 76 THR A N 1
ATOM 559 C CA . THR A 1 76 ? -6.677 -8.079 -0.830 1.00 98.06 76 THR A CA 1
ATOM 560 C C . THR A 1 76 ? -5.222 -8.483 -0.631 1.00 98.06 76 THR A C 1
ATOM 562 O O . THR A 1 76 ? -4.924 -9.568 -0.130 1.00 98.06 76 THR A O 1
ATOM 565 N N . THR A 1 77 ? -4.327 -7.568 -0.983 1.00 98.69 77 THR A N 1
ATOM 566 C CA . THR A 1 77 ? -2.934 -7.578 -0.535 1.00 98.69 77 THR A CA 1
ATOM 567 C C . THR A 1 77 ? -2.770 -6.560 0.585 1.00 98.69 77 THR A C 1
ATOM 569 O O . THR A 1 77 ? -3.196 -5.410 0.456 1.00 98.69 77 THR A O 1
ATOM 572 N N . CYS A 1 78 ? -2.169 -6.983 1.687 1.00 98.69 78 CYS A N 1
ATOM 573 C CA . CYS A 1 78 ? -1.820 -6.162 2.833 1.00 98.69 78 CYS A CA 1
ATOM 574 C C . CYS A 1 78 ? -0.310 -5.915 2.803 1.00 98.69 78 CYS A C 1
ATOM 576 O O . CYS A 1 78 ? 0.457 -6.836 3.064 1.00 98.69 78 CYS A O 1
ATOM 578 N N . PHE A 1 79 ? 0.126 -4.695 2.489 1.00 98.81 79 PHE A N 1
ATOM 579 C CA . PHE A 1 79 ? 1.534 -4.306 2.594 1.00 98.81 79 PHE A CA 1
ATOM 580 C C . PHE A 1 79 ? 1.790 -3.854 4.030 1.00 98.81 79 PHE A C 1
ATOM 582 O O . PHE A 1 79 ? 1.294 -2.813 4.450 1.00 98.81 79 PHE A O 1
ATOM 589 N N . VAL A 1 80 ? 2.498 -4.662 4.815 1.00 98.81 80 VAL A N 1
ATOM 590 C CA . VAL A 1 80 ? 2.577 -4.511 6.270 1.00 98.81 80 VAL A CA 1
ATOM 591 C C . VAL A 1 80 ? 3.918 -3.945 6.703 1.00 98.81 80 VAL A C 1
ATOM 593 O O . VAL A 1 80 ? 4.970 -4.473 6.345 1.00 98.81 80 VAL A O 1
ATOM 596 N N . VAL A 1 81 ? 3.873 -2.909 7.544 1.00 98.75 81 VAL A N 1
ATOM 597 C CA . VAL A 1 81 ? 5.054 -2.435 8.269 1.00 98.75 81 VAL A CA 1
ATOM 598 C C . VAL A 1 81 ? 5.391 -3.448 9.361 1.00 98.75 81 VAL A C 1
ATOM 600 O O . VAL A 1 81 ? 4.659 -3.578 10.346 1.00 98.75 81 VAL A O 1
ATOM 603 N N . SER A 1 82 ? 6.486 -4.192 9.211 1.00 98.56 82 SER A N 1
ATOM 604 C CA . SER A 1 82 ? 6.709 -5.385 10.044 1.00 98.56 82 SER A CA 1
ATOM 605 C C . SER A 1 82 ? 7.010 -5.091 11.520 1.00 98.56 82 SER A C 1
ATOM 607 O O . SER A 1 82 ? 6.795 -5.960 12.363 1.00 98.56 82 SER A O 1
ATOM 609 N N . SER A 1 83 ? 7.442 -3.880 11.892 1.00 98.12 83 SER A N 1
ATOM 610 C CA . SER A 1 83 ? 7.577 -3.489 13.310 1.00 98.12 83 SER A CA 1
ATOM 611 C C . SER A 1 83 ? 6.242 -3.513 14.067 1.00 98.12 83 SER A C 1
ATOM 613 O O . SER A 1 83 ? 6.223 -3.648 15.292 1.00 98.12 83 SER A O 1
ATOM 615 N N . LEU A 1 84 ? 5.101 -3.467 13.364 1.00 98.00 84 LEU A N 1
ATOM 616 C CA . LEU A 1 84 ? 3.785 -3.647 13.980 1.00 98.00 84 LEU A CA 1
ATOM 617 C C . LEU A 1 84 ? 3.597 -5.048 14.574 1.00 98.00 84 LEU A C 1
ATOM 619 O O . LEU A 1 84 ? 2.833 -5.179 15.528 1.00 98.00 84 LEU A O 1
ATOM 623 N N . VAL A 1 85 ? 4.330 -6.062 14.096 1.00 97.12 85 VAL A N 1
ATOM 624 C CA . VAL A 1 85 ? 4.310 -7.430 14.646 1.00 97.12 85 VAL A CA 1
ATOM 625 C C . VAL A 1 85 ? 4.694 -7.452 16.127 1.00 97.12 85 VAL A C 1
ATOM 627 O O . VAL A 1 85 ? 4.199 -8.283 16.877 1.00 97.12 85 VAL A O 1
ATOM 630 N N . GLU A 1 86 ? 5.533 -6.524 16.589 1.00 95.88 86 GLU A N 1
ATOM 631 C CA . GLU A 1 86 ? 5.972 -6.495 17.990 1.00 95.88 86 GLU A CA 1
ATOM 632 C C . GLU A 1 86 ? 4.860 -6.067 18.949 1.00 95.88 86 GLU A C 1
ATOM 634 O O . GLU A 1 86 ? 4.794 -6.536 20.085 1.00 95.88 86 GLU A O 1
ATOM 639 N N . ARG A 1 87 ? 3.994 -5.152 18.500 1.00 96.31 87 ARG A N 1
ATOM 640 C CA . ARG A 1 87 ? 2.942 -4.552 19.331 1.00 96.31 87 ARG A CA 1
ATOM 641 C C . ARG A 1 87 ? 1.564 -5.149 19.065 1.00 96.31 87 ARG A C 1
ATOM 643 O O . ARG A 1 87 ? 0.745 -5.199 19.978 1.00 96.31 87 ARG A O 1
ATOM 650 N N . TYR A 1 88 ? 1.310 -5.587 17.836 1.00 97.81 88 TYR A N 1
ATOM 651 C CA . TYR A 1 88 ? -0.005 -5.998 17.345 1.00 97.81 88 TYR A CA 1
ATOM 652 C C . TYR A 1 88 ? 0.057 -7.283 16.488 1.00 97.81 88 TYR A C 1
ATOM 654 O O . TYR A 1 88 ? -0.527 -7.303 15.401 1.00 97.81 88 TYR A O 1
ATOM 662 N N . PRO A 1 89 ? 0.736 -8.360 16.940 1.00 97.88 89 PRO A N 1
ATOM 663 C CA . PRO A 1 89 ? 0.901 -9.579 16.141 1.00 97.88 89 PRO A CA 1
ATOM 664 C C . PRO A 1 89 ? -0.444 -10.204 15.757 1.00 97.88 89 PRO A C 1
ATOM 666 O O . PRO A 1 89 ? -0.631 -10.579 14.604 1.00 97.88 89 PRO A O 1
ATOM 669 N N . ASP A 1 90 ? -1.410 -10.220 16.681 1.00 97.81 90 ASP A N 1
ATOM 670 C CA . ASP A 1 90 ? -2.737 -10.807 16.464 1.00 97.81 90 ASP A CA 1
ATOM 671 C C . ASP A 1 90 ? -3.481 -10.144 15.296 1.00 97.81 90 ASP A C 1
ATOM 673 O O . ASP A 1 90 ? -4.140 -10.819 14.510 1.00 97.81 90 ASP A O 1
ATOM 677 N N . HIS A 1 91 ? -3.344 -8.823 15.125 1.00 97.56 91 HIS A N 1
ATOM 678 C CA . HIS A 1 91 ? -3.990 -8.115 14.018 1.00 97.56 91 HIS A CA 1
ATOM 679 C C . HIS A 1 91 ? -3.435 -8.541 12.660 1.00 97.56 91 HIS A C 1
ATOM 681 O O . HIS A 1 91 ? -4.203 -8.635 11.708 1.00 97.56 91 HIS A O 1
ATOM 687 N N . ILE A 1 92 ? -2.128 -8.796 12.565 1.00 97.81 92 ILE A N 1
ATOM 688 C CA . ILE A 1 92 ? -1.484 -9.227 11.320 1.00 97.81 92 ILE A CA 1
ATOM 689 C C . ILE A 1 92 ? -1.761 -10.714 11.077 1.00 97.81 92 ILE A C 1
ATOM 691 O O . ILE A 1 92 ? -2.106 -11.085 9.957 1.00 97.81 92 ILE A O 1
ATOM 695 N N . GLN A 1 93 ? -1.709 -11.544 12.123 1.00 97.50 93 GLN A N 1
ATOM 696 C CA . GLN A 1 93 ? -2.062 -12.961 12.031 1.00 97.50 93 GLN A CA 1
ATOM 697 C C . GLN A 1 93 ? -3.501 -13.143 11.536 1.00 97.50 93 GLN A C 1
ATOM 699 O O . GLN A 1 93 ? -3.733 -13.932 10.630 1.00 97.50 93 GLN A O 1
ATOM 704 N N . HIS A 1 94 ? -4.456 -12.350 12.033 1.00 96.31 94 HIS A N 1
ATOM 705 C CA . HIS A 1 94 ? -5.843 -12.404 11.563 1.00 96.31 94 HIS A CA 1
ATOM 706 C C . HIS A 1 94 ? -6.014 -12.054 10.076 1.00 96.31 94 HIS A C 1
ATOM 708 O O . HIS A 1 94 ? -6.979 -12.507 9.463 1.00 96.31 94 HIS A O 1
ATOM 714 N N . LEU A 1 95 ? -5.127 -11.242 9.487 1.00 96.81 95 LEU A N 1
ATOM 715 C CA . LEU A 1 95 ? -5.153 -10.983 8.042 1.00 96.81 95 LEU A CA 1
ATOM 716 C C . LEU A 1 95 ? -4.697 -12.220 7.261 1.00 96.81 95 LEU A C 1
ATOM 718 O O . LEU A 1 95 ? -5.348 -12.593 6.288 1.00 96.81 95 LEU A O 1
ATOM 722 N N . ALA A 1 96 ? -3.619 -12.867 7.715 1.00 96.06 96 ALA A N 1
ATOM 723 C CA . ALA A 1 96 ? -3.115 -14.100 7.113 1.00 96.06 96 ALA A CA 1
ATOM 724 C C . ALA A 1 96 ? -4.127 -15.251 7.254 1.00 96.06 96 ALA A C 1
ATOM 726 O O . ALA A 1 96 ? -4.447 -15.918 6.274 1.00 96.06 96 ALA A O 1
ATOM 727 N N . ASP A 1 97 ? -4.717 -15.422 8.441 1.00 95.44 97 ASP A N 1
ATOM 728 C CA . ASP A 1 97 ? -5.745 -16.436 8.715 1.00 95.44 97 ASP A CA 1
ATOM 729 C C . ASP A 1 97 ? -7.020 -16.220 7.879 1.00 95.44 97 ASP A C 1
ATOM 731 O O . ASP A 1 97 ? -7.737 -17.174 7.579 1.00 95.44 97 ASP A O 1
ATOM 735 N N . ALA A 1 98 ? -7.305 -14.974 7.476 1.00 94.12 98 ALA A N 1
ATOM 736 C CA . ALA A 1 98 ? -8.389 -14.641 6.550 1.00 94.12 98 ALA A CA 1
ATOM 737 C C . ALA A 1 98 ? -8.050 -14.948 5.075 1.00 94.12 98 ALA A C 1
ATOM 739 O O . ALA A 1 98 ? -8.874 -14.706 4.194 1.00 94.12 98 ALA A O 1
ATOM 740 N N . GLY A 1 99 ? -6.851 -15.466 4.790 1.00 94.44 99 GLY A N 1
ATOM 741 C CA . GLY A 1 99 ? -6.388 -15.802 3.444 1.00 94.44 99 GLY A CA 1
ATOM 742 C C . GLY A 1 99 ? -5.981 -14.592 2.602 1.00 94.44 99 GLY A C 1
ATOM 743 O O . GLY A 1 99 ? -5.893 -14.698 1.378 1.00 94.44 99 GLY A O 1
ATOM 744 N N . PHE A 1 100 ? -5.761 -13.428 3.221 1.00 96.25 100 PHE A N 1
ATOM 745 C CA . PHE A 1 100 ? -5.259 -12.256 2.509 1.00 96.25 100 PHE A CA 1
ATOM 746 C C . PHE A 1 100 ? -3.760 -12.369 2.260 1.00 96.25 100 PHE A C 1
ATOM 748 O O . PHE A 1 100 ? -3.016 -12.919 3.067 1.00 96.25 100 PHE A O 1
ATOM 755 N N . GLU A 1 101 ? -3.299 -11.809 1.143 1.00 97.75 101 GLU A N 1
ATOM 756 C CA . GLU A 1 101 ? -1.872 -11.795 0.851 1.00 97.75 101 GLU A CA 1
ATOM 757 C C . GLU A 1 101 ? -1.150 -10.841 1.807 1.00 97.75 101 GLU A C 1
ATOM 759 O O . GLU A 1 101 ? -1.453 -9.649 1.832 1.00 97.75 101 GLU A O 1
ATOM 764 N N . ILE A 1 102 ? -0.143 -11.343 2.524 1.00 98.38 102 ILE A N 1
ATOM 765 C CA . ILE A 1 102 ? 0.775 -10.516 3.310 1.00 98.38 102 ILE A CA 1
ATOM 766 C C . ILE A 1 102 ? 2.011 -10.178 2.469 1.00 98.38 102 ILE A C 1
ATOM 768 O O . ILE A 1 102 ? 2.746 -11.056 2.017 1.00 98.38 102 ILE A O 1
ATOM 772 N N . ALA A 1 103 ? 2.224 -8.883 2.262 1.00 98.56 103 ALA A N 1
ATOM 773 C CA . ALA A 1 103 ? 3.357 -8.284 1.570 1.00 98.56 103 ALA A CA 1
ATOM 774 C C . ALA A 1 103 ? 4.096 -7.319 2.515 1.00 98.56 103 ALA A C 1
ATOM 776 O O . ALA A 1 103 ? 3.579 -6.931 3.562 1.00 98.56 103 ALA A O 1
ATOM 777 N N . SER A 1 104 ? 5.312 -6.926 2.155 1.00 98.75 104 SER A N 1
ATOM 778 C CA . SER A 1 104 ? 6.181 -6.078 2.975 1.00 98.75 104 SER A CA 1
ATOM 779 C C . SER A 1 104 ? 6.014 -4.593 2.657 1.00 98.75 104 SER A C 1
ATOM 781 O O . SER A 1 104 ? 5.913 -4.208 1.491 1.00 98.75 104 SER A O 1
ATOM 783 N N . HIS A 1 105 ? 6.030 -3.762 3.701 1.00 98.56 105 HIS A N 1
ATOM 784 C CA . HIS A 1 105 ? 6.049 -2.298 3.623 1.00 98.56 105 HIS A CA 1
ATOM 785 C C . HIS A 1 105 ? 7.177 -1.709 4.488 1.00 98.56 105 HIS A C 1
ATOM 787 O O . HIS A 1 105 ? 6.951 -0.791 5.271 1.00 98.56 105 HIS A O 1
ATOM 793 N N . THR A 1 106 ? 8.367 -2.312 4.369 1.00 98.31 106 THR A N 1
ATOM 794 C CA . THR A 1 106 ? 9.562 -2.118 5.221 1.00 98.31 106 THR A CA 1
ATOM 795 C C . THR A 1 106 ? 9.352 -2.461 6.699 1.00 98.31 106 THR A C 1
ATOM 797 O O . THR A 1 106 ? 8.277 -2.896 7.130 1.00 98.31 106 THR A O 1
ATOM 800 N N . HIS A 1 107 ? 10.423 -2.379 7.490 1.00 98.44 107 HIS A N 1
ATOM 801 C CA . HIS A 1 107 ? 10.381 -2.728 8.898 1.00 98.44 107 HIS A CA 1
ATOM 802 C C . HIS A 1 107 ? 9.847 -1.582 9.748 1.00 98.44 107 HIS A C 1
ATOM 804 O O . HIS A 1 107 ? 8.878 -1.764 10.493 1.00 98.44 107 HIS A O 1
ATOM 810 N N . SER A 1 108 ? 10.435 -0.402 9.619 1.00 96.50 108 SER A N 1
ATOM 811 C CA . SER A 1 108 ? 10.136 0.765 10.448 1.00 96.50 108 SER A CA 1
ATOM 812 C C . SER A 1 108 ? 9.279 1.816 9.739 1.00 96.50 108 SER A C 1
ATOM 814 O O . SER A 1 108 ? 8.852 2.782 10.380 1.00 96.50 108 SER A O 1
ATOM 816 N N . HIS A 1 109 ? 8.957 1.623 8.453 1.00 96.62 109 HIS A N 1
ATOM 817 C CA . HIS A 1 109 ? 8.279 2.609 7.603 1.00 96.62 109 HIS A CA 1
ATOM 818 C C . HIS A 1 109 ? 9.103 3.895 7.403 1.00 96.62 109 HIS A C 1
ATOM 820 O O . HIS A 1 109 ? 8.558 4.995 7.317 1.00 96.62 109 HIS A O 1
ATOM 826 N N . GLU A 1 110 ? 10.432 3.806 7.431 1.00 94.19 110 GLU A N 1
ATOM 827 C CA . GLU A 1 110 ? 11.323 4.907 7.046 1.00 94.19 110 GLU A CA 1
ATOM 828 C C . GLU A 1 110 ? 11.340 5.119 5.527 1.00 94.19 110 GLU A C 1
ATOM 830 O O . GLU A 1 110 ? 11.034 4.206 4.756 1.00 94.19 110 GLU A O 1
ATOM 835 N N . LEU A 1 111 ? 11.644 6.351 5.106 1.00 94.56 111 LEU A N 1
ATOM 836 C CA . LEU A 1 111 ? 11.874 6.654 3.695 1.00 94.56 111 LEU A CA 1
ATOM 837 C C . LEU A 1 111 ? 13.201 6.016 3.299 1.00 94.56 111 LEU A C 1
ATOM 839 O O . LEU A 1 111 ? 14.212 6.240 3.964 1.00 94.56 111 LEU A O 1
ATOM 843 N N . LEU A 1 112 ? 13.205 5.218 2.235 1.00 95.88 112 LEU A N 1
ATOM 844 C CA . LEU A 1 112 ? 14.416 4.519 1.816 1.00 95.88 112 LEU A CA 1
ATOM 845 C C . LEU A 1 112 ? 15.496 5.515 1.377 1.00 95.88 112 LEU A C 1
ATOM 847 O O . LEU A 1 112 ? 16.673 5.252 1.582 1.00 95.88 112 LEU A O 1
ATOM 851 N N . SER A 1 113 ? 15.123 6.681 0.848 1.00 95.25 113 SER A N 1
ATOM 852 C CA . SER A 1 113 ? 16.053 7.748 0.473 1.00 95.25 113 SER A CA 1
ATOM 853 C C . SER A 1 113 ? 16.801 8.377 1.651 1.00 95.25 113 SER A C 1
ATOM 855 O O . SER A 1 113 ? 17.825 9.025 1.434 1.00 95.25 113 SER A O 1
ATOM 857 N N . ASP A 1 114 ? 16.279 8.236 2.874 1.00 95.56 114 ASP A N 1
ATOM 858 C CA . ASP A 1 114 ? 16.890 8.784 4.092 1.00 95.56 114 ASP A CA 1
ATOM 859 C C . ASP A 1 114 ? 17.929 7.831 4.711 1.00 95.56 114 ASP A C 1
ATOM 861 O O . ASP A 1 114 ? 18.649 8.225 5.630 1.00 95.56 114 ASP A O 1
ATOM 865 N N . LEU A 1 115 ? 18.017 6.601 4.197 1.00 96.88 115 LEU A N 1
ATOM 866 C CA . LEU A 1 115 ? 18.843 5.515 4.714 1.00 96.88 115 LEU A CA 1
ATOM 867 C C . LEU A 1 115 ? 20.036 5.229 3.804 1.00 96.88 115 LEU A C 1
ATOM 869 O O . LEU A 1 115 ? 19.976 5.407 2.583 1.00 96.88 115 LEU A O 1
ATOM 873 N N . ASP A 1 116 ? 21.127 4.740 4.387 1.00 97.00 116 ASP A N 1
ATOM 874 C CA . ASP A 1 116 ? 22.235 4.211 3.597 1.00 97.00 116 ASP A CA 1
ATOM 875 C C . ASP A 1 116 ? 21.927 2.818 3.005 1.00 97.00 116 ASP A C 1
ATOM 877 O O . ASP A 1 116 ? 20.871 2.222 3.222 1.00 97.00 116 ASP A O 1
ATOM 881 N N . ALA A 1 117 ? 22.823 2.292 2.166 1.00 94.81 117 ALA A N 1
ATOM 882 C CA . ALA A 1 117 ? 22.604 1.013 1.487 1.00 94.81 117 ALA A CA 1
ATOM 883 C C . ALA A 1 117 ? 22.472 -0.179 2.453 1.00 94.81 117 ALA A C 1
ATOM 885 O O . ALA A 1 117 ? 21.648 -1.066 2.217 1.00 94.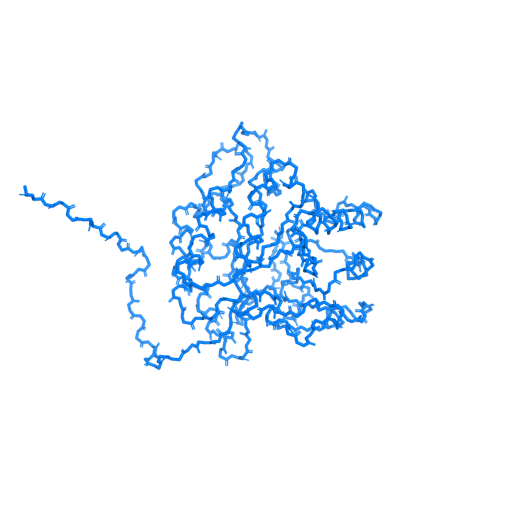81 117 ALA A O 1
ATOM 886 N N . ASP A 1 118 ? 23.253 -0.197 3.536 1.00 97.00 118 ASP A N 1
ATOM 887 C CA . ASP A 1 118 ? 23.218 -1.288 4.509 1.00 97.00 118 ASP A CA 1
ATOM 888 C C . ASP A 1 118 ? 21.935 -1.210 5.349 1.00 97.00 118 ASP A C 1
ATOM 890 O O . ASP A 1 118 ? 21.276 -2.235 5.549 1.00 97.00 118 ASP A O 1
ATOM 894 N N . GLU A 1 119 ? 21.534 -0.001 5.752 1.00 98.00 119 GLU A N 1
ATOM 895 C CA . GLU A 1 119 ? 20.282 0.272 6.468 1.00 98.00 119 GLU A CA 1
ATOM 896 C C . GLU A 1 119 ? 19.052 -0.105 5.628 1.00 98.00 119 GLU A C 1
ATOM 898 O O . GLU A 1 119 ? 18.169 -0.820 6.105 1.00 98.00 119 GLU A O 1
ATOM 903 N N . ARG A 1 120 ? 19.011 0.277 4.342 1.00 98.12 120 ARG A N 1
ATOM 904 C CA . ARG A 1 120 ? 17.931 -0.130 3.421 1.00 98.12 120 ARG A CA 1
ATOM 905 C C . ARG A 1 120 ? 17.844 -1.646 3.287 1.00 98.12 120 ARG A C 1
ATOM 907 O O . ARG A 1 120 ? 16.754 -2.216 3.343 1.00 98.12 120 ARG A O 1
ATOM 914 N N . ARG A 1 121 ? 18.985 -2.322 3.128 1.00 98.00 121 ARG A N 1
ATOM 915 C CA . ARG A 1 121 ? 19.027 -3.787 3.035 1.00 98.00 121 ARG A CA 1
ATOM 916 C C . ARG A 1 121 ? 18.506 -4.440 4.316 1.00 98.00 121 ARG A C 1
ATOM 918 O O . ARG A 1 121 ? 17.794 -5.443 4.240 1.00 98.00 121 ARG A O 1
ATOM 925 N N . GLU A 1 122 ? 18.849 -3.891 5.480 1.00 98.31 122 GLU A N 1
ATOM 926 C CA . GLU A 1 122 ? 18.366 -4.367 6.779 1.00 98.31 122 GLU A CA 1
ATOM 927 C C . GLU A 1 122 ? 16.856 -4.153 6.945 1.00 98.31 122 GLU A C 1
ATOM 929 O O . GLU A 1 122 ? 16.165 -5.094 7.341 1.00 98.31 122 GLU A O 1
ATOM 934 N N . GLU A 1 123 ? 16.325 -2.986 6.571 1.00 98.25 123 GLU A N 1
ATOM 935 C CA . GLU A 1 123 ? 14.884 -2.692 6.566 1.00 98.25 123 GLU A CA 1
ATOM 936 C C . GLU A 1 123 ? 14.095 -3.720 5.745 1.00 98.25 123 GLU A C 1
ATOM 938 O O . GLU A 1 123 ? 13.085 -4.270 6.196 1.00 98.25 123 GLU A O 1
ATOM 943 N N . LEU A 1 124 ? 14.586 -4.023 4.543 1.00 98.56 124 LEU A N 1
ATOM 944 C CA . LEU A 1 124 ? 13.960 -4.958 3.614 1.00 98.56 124 LEU A CA 1
ATOM 945 C C . LEU A 1 124 ? 14.046 -6.411 4.096 1.00 98.56 124 LEU A C 1
ATOM 947 O O . LEU A 1 124 ? 13.025 -7.107 4.116 1.00 98.56 124 LEU A O 1
ATOM 951 N N . ALA A 1 125 ? 15.230 -6.871 4.509 1.00 98.50 125 ALA A N 1
ATOM 952 C CA . ALA A 1 125 ? 15.442 -8.246 4.958 1.00 98.50 125 ALA A CA 1
ATOM 953 C C . ALA A 1 125 ? 14.711 -8.540 6.277 1.00 98.50 125 ALA A C 1
ATOM 955 O O . ALA A 1 125 ? 14.002 -9.544 6.381 1.00 98.50 125 ALA A O 1
ATOM 956 N N . THR A 1 126 ? 14.821 -7.633 7.254 1.00 98.62 126 THR A N 1
ATOM 957 C CA . THR A 1 126 ? 14.148 -7.749 8.557 1.00 98.62 126 THR A CA 1
ATOM 958 C C . THR A 1 126 ? 12.639 -7.781 8.384 1.00 98.62 126 THR A C 1
ATOM 960 O O . THR A 1 126 ? 11.950 -8.546 9.064 1.00 98.62 126 THR A O 1
ATOM 963 N N . SER A 1 127 ? 12.111 -6.974 7.458 1.00 98.69 127 SER A N 1
ATOM 964 C CA . SER A 1 127 ? 10.679 -6.955 7.200 1.00 98.69 127 SER A CA 1
ATOM 965 C C . SER A 1 127 ? 10.156 -8.285 6.689 1.00 98.69 127 SER A C 1
ATOM 967 O O . SER A 1 127 ? 9.192 -8.818 7.248 1.00 98.69 127 SER A O 1
ATOM 969 N N . ARG A 1 128 ? 10.835 -8.861 5.691 1.00 98.44 128 ARG A N 1
ATOM 970 C CA . ARG A 1 128 ? 10.460 -10.167 5.151 1.00 98.44 128 ARG A CA 1
ATOM 971 C C . ARG A 1 128 ? 10.519 -11.242 6.231 1.00 98.44 128 ARG A C 1
ATOM 973 O O . ARG A 1 128 ? 9.515 -11.897 6.482 1.00 98.44 128 ARG A O 1
ATOM 980 N N . GLU A 1 129 ? 11.651 -11.357 6.928 1.00 98.44 129 GLU A N 1
ATOM 981 C CA . GLU A 1 129 ? 11.870 -12.393 7.945 1.00 98.44 129 GLU A CA 1
ATOM 982 C C . GLU A 1 129 ? 10.804 -12.358 9.047 1.00 98.44 129 GLU A C 1
ATOM 984 O O . GLU A 1 129 ? 10.275 -13.401 9.436 1.00 98.44 129 GLU A O 1
ATOM 989 N N . ARG A 1 130 ? 10.455 -11.168 9.548 1.00 98.56 130 ARG A N 1
ATOM 990 C CA . ARG A 1 130 ? 9.473 -11.021 10.631 1.00 98.56 130 ARG A CA 1
ATOM 991 C C . ARG A 1 130 ? 8.064 -11.389 10.199 1.00 98.56 130 ARG A C 1
ATOM 993 O O . ARG A 1 130 ? 7.354 -12.042 10.963 1.00 98.56 130 ARG A O 1
ATOM 1000 N N . LEU A 1 131 ? 7.660 -10.964 9.004 1.00 98.69 131 LEU A N 1
ATOM 1001 C CA . LEU A 1 131 ? 6.341 -11.282 8.472 1.00 98.69 131 LEU A CA 1
ATOM 1002 C C . LEU A 1 131 ? 6.231 -12.783 8.177 1.00 98.69 131 LEU A C 1
ATOM 1004 O O . LEU A 1 131 ? 5.278 -13.399 8.641 1.00 98.69 131 LEU A O 1
ATOM 1008 N N . GLU A 1 132 ? 7.236 -13.386 7.531 1.00 98.25 132 GLU A N 1
ATOM 1009 C CA . GLU A 1 132 ? 7.287 -14.837 7.273 1.00 98.25 132 GLU A CA 1
ATOM 1010 C C . GLU A 1 132 ? 7.286 -15.650 8.576 1.00 98.25 132 GLU A C 1
ATOM 1012 O O . GLU A 1 132 ? 6.601 -16.666 8.684 1.00 98.25 132 GLU A O 1
ATOM 1017 N N . SER A 1 133 ? 8.019 -15.191 9.596 1.00 98.25 133 SER A N 1
ATOM 1018 C CA . SER A 1 133 ? 8.072 -15.852 10.905 1.00 98.25 133 SER A CA 1
ATOM 1019 C C . SER A 1 133 ? 6.741 -15.808 11.650 1.00 98.25 133 SER A C 1
ATOM 1021 O O . SER A 1 133 ? 6.421 -16.752 12.372 1.00 98.25 133 SER A O 1
ATOM 1023 N N . LEU A 1 134 ? 5.983 -14.715 11.511 1.00 98.12 134 LEU A N 1
ATOM 1024 C CA . LEU A 1 134 ? 4.664 -14.592 12.120 1.00 98.12 134 LEU A CA 1
ATOM 1025 C C . LEU A 1 134 ? 3.648 -15.468 11.382 1.00 98.12 134 LEU A C 1
ATOM 1027 O O . LEU A 1 134 ? 2.990 -16.293 12.005 1.00 98.12 134 LEU A O 1
ATOM 1031 N N . THR A 1 135 ? 3.531 -15.288 10.066 1.00 96.62 135 THR A N 1
ATOM 1032 C CA . THR A 1 135 ? 2.428 -15.852 9.276 1.00 96.62 135 THR A CA 1
ATOM 1033 C C . THR A 1 135 ? 2.674 -17.299 8.857 1.00 96.62 135 THR A C 1
ATOM 1035 O O . THR A 1 135 ? 1.725 -18.022 8.562 1.00 96.62 135 THR A O 1
ATOM 1038 N N . GLY A 1 136 ? 3.937 -17.736 8.810 1.00 95.88 136 GLY A N 1
ATOM 1039 C CA . GLY A 1 136 ? 4.332 -19.020 8.233 1.00 95.88 136 GLY A CA 1
ATOM 1040 C C . GLY A 1 136 ? 4.220 -19.068 6.704 1.00 95.88 136 GLY A C 1
ATOM 1041 O O . GLY A 1 136 ? 4.348 -20.144 6.117 1.00 95.88 136 GLY A O 1
ATOM 1042 N N . GLU A 1 137 ? 3.979 -17.929 6.053 1.00 93.50 137 GLU A N 1
ATOM 1043 C CA . GLU A 1 137 ? 3.817 -17.807 4.605 1.00 93.50 137 GLU A CA 1
ATOM 1044 C C . GLU A 1 137 ? 4.960 -17.002 3.995 1.00 93.50 137 GLU A C 1
ATOM 1046 O O . GLU A 1 137 ? 5.443 -16.055 4.606 1.00 93.50 137 GLU A O 1
ATOM 1051 N N . ALA A 1 138 ? 5.366 -17.347 2.772 1.00 94.69 138 ALA A N 1
ATOM 1052 C CA . ALA A 1 138 ? 6.395 -16.598 2.061 1.00 94.69 138 ALA A CA 1
ATOM 1053 C C . ALA A 1 138 ? 5.900 -15.195 1.667 1.00 94.69 138 ALA A C 1
ATOM 1055 O O . ALA A 1 138 ? 4.815 -15.037 1.092 1.00 94.69 138 ALA A O 1
ATOM 1056 N N . VAL A 1 139 ? 6.736 -14.190 1.926 1.00 97.00 139 VAL A N 1
ATOM 1057 C CA . VAL A 1 139 ? 6.433 -12.776 1.677 1.00 97.00 139 VAL A CA 1
ATOM 1058 C C . VAL A 1 139 ? 7.187 -12.334 0.434 1.00 97.00 139 VAL A C 1
ATOM 1060 O O . VAL A 1 139 ? 8.371 -12.014 0.475 1.00 97.00 139 VAL A O 1
ATOM 1063 N N . THR A 1 140 ? 6.494 -12.336 -0.703 1.00 96.19 140 THR A N 1
ATOM 1064 C CA . THR A 1 140 ? 7.107 -12.055 -2.011 1.00 96.19 140 THR A CA 1
ATOM 1065 C C . THR A 1 140 ? 6.829 -10.660 -2.541 1.00 96.19 140 THR A C 1
ATOM 1067 O O . THR A 1 140 ? 7.513 -10.223 -3.460 1.00 96.19 140 THR A O 1
ATOM 1070 N N . GLY A 1 141 ? 5.823 -9.978 -2.002 1.00 97.94 141 GLY A N 1
ATOM 1071 C CA . GLY A 1 141 ? 5.453 -8.633 -2.418 1.00 97.94 141 GLY A CA 1
ATOM 1072 C C . GLY A 1 141 ? 6.128 -7.556 -1.597 1.00 97.94 141 GLY A C 1
ATOM 1073 O O . GLY A 1 141 ? 6.266 -7.707 -0.381 1.00 97.94 141 GLY A O 1
ATOM 1074 N N . PHE A 1 142 ? 6.463 -6.450 -2.247 1.00 98.62 142 PHE A N 1
ATOM 1075 C CA . PHE A 1 142 ? 6.957 -5.244 -1.601 1.00 98.62 142 PHE A CA 1
ATOM 1076 C C . PHE A 1 142 ? 6.243 -3.990 -2.118 1.00 98.62 142 PHE A C 1
ATOM 1078 O O . PHE A 1 142 ? 5.817 -3.930 -3.271 1.00 98.62 142 PHE A O 1
ATOM 1085 N N . ARG A 1 143 ? 6.110 -2.988 -1.247 1.00 98.62 143 ARG A N 1
ATOM 1086 C CA . ARG A 1 143 ? 5.825 -1.600 -1.617 1.00 98.62 143 ARG A CA 1
ATOM 1087 C C . ARG A 1 143 ? 6.650 -0.676 -0.733 1.00 98.62 143 ARG A C 1
ATOM 1089 O O . ARG A 1 143 ? 6.670 -0.854 0.483 1.00 98.62 143 ARG A O 1
ATOM 1096 N N . ALA A 1 144 ? 7.270 0.340 -1.314 1.00 97.69 144 ALA A N 1
ATOM 1097 C CA . ALA A 1 144 ? 8.048 1.334 -0.594 1.00 97.69 144 ALA A CA 1
ATOM 1098 C C . ALA A 1 144 ? 7.141 2.333 0.151 1.00 97.69 144 ALA A C 1
ATOM 1100 O O . ALA A 1 144 ? 6.154 2.811 -0.426 1.00 97.69 144 ALA A O 1
ATOM 1101 N N . PRO A 1 145 ? 7.461 2.690 1.409 1.00 95.81 145 PRO A N 1
ATOM 1102 C CA . PRO A 1 145 ? 6.839 3.798 2.126 1.00 95.81 145 PRO A CA 1
ATOM 1103 C C . PRO 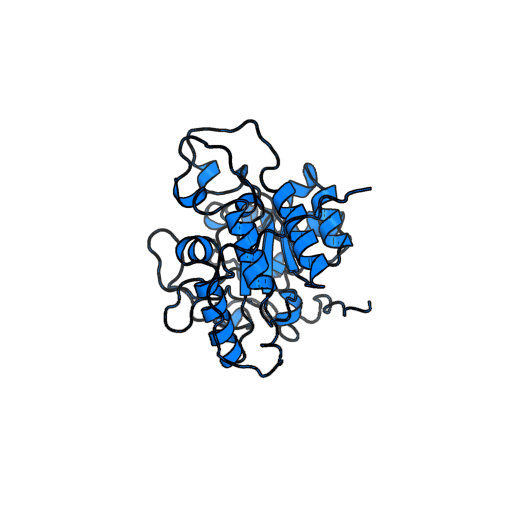A 1 145 ? 6.812 5.065 1.277 1.00 95.81 145 PRO A C 1
ATOM 1105 O O . PRO A 1 145 ? 7.810 5.443 0.674 1.00 95.81 145 PRO A O 1
ATOM 1108 N N . ALA A 1 146 ? 5.649 5.712 1.199 1.00 91.75 146 ALA A N 1
ATOM 1109 C CA . ALA A 1 146 ? 5.433 6.913 0.386 1.00 91.75 146 ALA A CA 1
ATOM 1110 C C . ALA A 1 146 ? 5.794 6.795 -1.116 1.00 91.75 146 ALA A C 1
ATOM 1112 O O . ALA A 1 146 ? 5.837 7.826 -1.789 1.00 91.75 146 ALA A O 1
ATOM 1113 N N . PHE A 1 147 ? 5.976 5.575 -1.644 1.00 93.88 147 PHE A N 1
ATOM 1114 C CA . PHE A 1 147 ? 6.530 5.313 -2.984 1.00 93.88 147 PHE A CA 1
ATOM 1115 C C . PHE A 1 147 ? 7.953 5.862 -3.170 1.00 93.88 147 PHE A C 1
ATOM 1117 O O . PHE A 1 147 ? 8.372 6.151 -4.289 1.00 93.88 147 PHE A O 1
ATOM 1124 N N . ASP A 1 148 ? 8.676 6.036 -2.066 1.00 93.38 148 ASP A N 1
ATOM 1125 C CA . ASP A 1 148 ? 10.038 6.542 -2.049 1.00 93.38 148 ASP A CA 1
ATOM 1126 C C . ASP A 1 148 ? 11.022 5.413 -2.364 1.00 93.38 148 ASP A C 1
ATOM 1128 O O . ASP A 1 148 ? 11.253 4.518 -1.550 1.00 93.38 148 ASP A O 1
ATOM 1132 N N . ILE A 1 149 ? 11.557 5.437 -3.584 1.00 93.31 149 ILE A N 1
ATOM 1133 C CA . ILE A 1 149 ? 12.507 4.443 -4.081 1.00 93.31 149 ILE A CA 1
ATOM 1134 C C . ILE A 1 149 ? 13.838 5.102 -4.429 1.00 93.31 149 ILE A C 1
ATOM 1136 O O . ILE A 1 149 ? 13.931 6.310 -4.637 1.00 93.31 149 ILE A O 1
ATOM 1140 N N . THR A 1 150 ? 14.878 4.284 -4.503 1.00 94.25 150 THR A N 1
ATOM 1141 C CA . THR A 1 150 ? 16.263 4.713 -4.729 1.00 94.25 150 THR A CA 1
ATOM 1142 C C . THR A 1 150 ? 16.865 3.980 -5.926 1.00 94.25 150 THR A C 1
ATOM 1144 O O . THR A 1 150 ? 16.277 3.016 -6.407 1.00 94.25 150 THR A O 1
ATOM 1147 N N . ASP A 1 151 ? 18.018 4.428 -6.424 1.00 93.38 151 ASP A N 1
ATOM 1148 C CA . ASP A 1 151 ? 18.614 3.884 -7.657 1.00 93.38 151 ASP A CA 1
ATOM 1149 C C . ASP A 1 151 ? 18.940 2.376 -7.577 1.00 93.38 151 ASP A C 1
ATOM 1151 O O . ASP A 1 151 ? 18.918 1.692 -8.590 1.00 93.38 151 ASP A O 1
ATOM 1155 N N . ASP A 1 152 ? 19.217 1.837 -6.388 1.00 94.69 152 ASP A N 1
ATOM 1156 C CA . ASP A 1 152 ? 19.495 0.412 -6.127 1.00 94.69 152 ASP A CA 1
ATOM 1157 C C . ASP A 1 152 ? 18.253 -0.371 -5.653 1.00 94.69 152 ASP A C 1
ATOM 1159 O O . ASP A 1 152 ? 18.367 -1.495 -5.167 1.00 94.69 152 ASP A O 1
ATOM 1163 N N . HIS A 1 153 ? 17.052 0.204 -5.779 1.00 96.56 153 HIS A N 1
ATOM 1164 C CA . HIS A 1 153 ? 15.805 -0.368 -5.255 1.00 96.56 153 HIS A CA 1
ATOM 1165 C C . HIS A 1 153 ? 15.525 -1.783 -5.766 1.00 96.56 153 HIS A C 1
ATOM 1167 O O . HIS A 1 153 ? 15.335 -2.698 -4.966 1.00 96.56 153 HIS A O 1
ATOM 1173 N N . PHE A 1 154 ? 15.520 -1.992 -7.084 1.00 96.94 154 PHE A N 1
ATOM 1174 C CA . PHE A 1 154 ? 15.195 -3.304 -7.653 1.00 96.94 154 PHE A CA 1
ATOM 1175 C C . PHE A 1 154 ? 16.272 -4.359 -7.352 1.00 96.94 154 PHE A C 1
ATOM 1177 O O . PHE A 1 154 ? 15.934 -5.523 -7.120 1.00 96.94 154 PHE A O 1
ATOM 1184 N N . ASP A 1 155 ? 17.542 -3.951 -7.286 1.00 96.50 155 ASP A N 1
ATOM 1185 C CA . ASP A 1 155 ? 18.649 -4.812 -6.859 1.00 96.50 155 ASP A CA 1
ATOM 1186 C C . ASP A 1 155 ? 18.454 -5.269 -5.412 1.00 96.50 155 ASP A C 1
ATOM 1188 O O . ASP A 1 155 ? 18.429 -6.471 -5.134 1.00 96.50 155 ASP A O 1
ATOM 1192 N N . LEU A 1 156 ? 18.209 -4.327 -4.497 1.00 97.00 156 LEU A N 1
ATOM 1193 C CA . LEU A 1 156 ? 17.969 -4.622 -3.088 1.00 97.00 156 LEU A CA 1
ATOM 1194 C C . LEU A 1 156 ? 16.754 -5.533 -2.884 1.00 97.00 156 LEU A C 1
ATOM 1196 O O . LEU A 1 156 ? 16.801 -6.442 -2.050 1.00 97.00 156 LEU A O 1
ATOM 1200 N N . LEU A 1 157 ? 15.672 -5.341 -3.645 1.00 97.62 157 LEU A N 1
ATOM 1201 C CA . LEU A 1 157 ? 14.504 -6.219 -3.579 1.00 97.62 157 LEU A CA 1
ATOM 1202 C C . LEU A 1 157 ? 14.830 -7.650 -4.006 1.00 97.62 157 LEU A C 1
ATOM 1204 O O . LEU A 1 157 ? 14.439 -8.592 -3.315 1.00 97.62 157 LEU A O 1
ATOM 1208 N N . ALA A 1 158 ? 15.578 -7.835 -5.092 1.00 95.62 158 ALA A N 1
ATOM 1209 C CA . ALA A 1 158 ? 15.990 -9.167 -5.521 1.00 95.62 158 ALA A CA 1
ATOM 1210 C C . ALA A 1 158 ? 16.962 -9.819 -4.521 1.00 95.62 158 ALA A C 1
ATOM 1212 O O . ALA A 1 158 ? 16.798 -10.990 -4.177 1.00 95.62 158 ALA A O 1
ATOM 1213 N N . GLU A 1 159 ? 17.940 -9.066 -4.007 1.00 95.62 159 GLU A N 1
ATOM 1214 C CA . GLU A 1 159 ? 18.925 -9.542 -3.024 1.00 95.62 159 GLU A CA 1
ATOM 1215 C C . GLU A 1 159 ? 18.285 -9.962 -1.700 1.00 95.62 159 GLU A C 1
ATOM 1217 O O . GLU A 1 159 ? 18.674 -10.962 -1.091 1.00 95.62 159 GLU A O 1
ATOM 1222 N N . THR A 1 160 ? 17.284 -9.206 -1.254 1.00 96.56 160 THR A N 1
ATOM 1223 C CA . THR A 1 160 ? 16.513 -9.518 -0.046 1.00 96.56 160 THR A CA 1
ATOM 1224 C C . THR A 1 160 ? 15.366 -10.489 -0.317 1.00 96.56 160 THR A C 1
ATOM 1226 O O . THR A 1 160 ? 14.701 -10.913 0.626 1.00 96.56 160 THR A O 1
ATOM 1229 N N . GLY A 1 161 ? 15.212 -10.929 -1.572 1.00 95.00 161 GLY A N 1
ATOM 1230 C CA . GLY A 1 161 ? 14.377 -12.023 -2.065 1.00 95.00 161 GLY A CA 1
ATOM 1231 C C . GLY A 1 161 ? 12.880 -11.726 -2.079 1.00 95.00 161 GLY A C 1
ATOM 1232 O O . GLY A 1 161 ? 12.080 -12.539 -1.612 1.00 95.00 161 GLY A O 1
ATOM 1233 N N . TYR A 1 162 ? 12.518 -10.565 -2.610 1.00 97.50 162 TYR A N 1
ATOM 1234 C CA . TYR A 1 162 ? 11.171 -10.247 -3.070 1.00 97.50 162 TYR A CA 1
ATOM 1235 C C . TYR A 1 162 ? 10.990 -10.679 -4.531 1.00 97.50 162 TYR A C 1
ATOM 1237 O O . TYR A 1 162 ? 11.941 -10.728 -5.309 1.00 97.50 162 TYR A O 1
ATOM 1245 N N . GLY A 1 163 ? 9.759 -11.038 -4.892 1.00 95.94 163 GLY A N 1
ATOM 1246 C CA . GLY A 1 163 ? 9.381 -11.480 -6.237 1.00 95.94 163 GLY A CA 1
ATOM 1247 C C . GLY A 1 163 ? 8.633 -10.420 -7.043 1.00 95.94 163 GLY A C 1
ATOM 1248 O O . GLY A 1 163 ? 8.606 -10.496 -8.271 1.00 95.94 163 GLY A O 1
ATOM 1249 N N . TYR A 1 164 ? 8.050 -9.419 -6.379 1.00 97.88 164 TYR A N 1
ATOM 1250 C CA . TYR A 1 164 ? 7.477 -8.264 -7.059 1.00 97.88 164 TYR A CA 1
ATOM 1251 C C . TYR A 1 164 ? 7.512 -6.989 -6.216 1.00 97.88 164 TYR A C 1
ATOM 1253 O O . TYR A 1 164 ? 7.461 -7.037 -4.984 1.00 97.88 164 TYR A O 1
ATOM 1261 N N . ASP A 1 165 ? 7.520 -5.862 -6.917 1.00 98.12 165 ASP A N 1
ATOM 1262 C CA . ASP A 1 165 ? 7.353 -4.515 -6.393 1.00 98.12 165 ASP A CA 1
ATOM 1263 C C . ASP A 1 165 ? 6.007 -3.909 -6.832 1.00 98.12 165 ASP A C 1
ATOM 1265 O O . ASP A 1 165 ? 5.406 -4.298 -7.838 1.00 98.12 165 ASP A O 1
ATOM 1269 N N . SER A 1 166 ? 5.482 -2.996 -6.020 1.00 97.81 166 SER A N 1
ATOM 1270 C CA . SER A 1 166 ? 4.287 -2.202 -6.312 1.00 97.81 166 SER A CA 1
ATOM 1271 C C . SER A 1 166 ? 4.486 -0.756 -5.861 1.00 97.81 166 SER A C 1
ATOM 1273 O O . SER A 1 166 ? 3.606 -0.160 -5.224 1.00 97.81 166 SER A O 1
ATOM 1275 N N . SER A 1 167 ? 5.673 -0.212 -6.143 1.00 96.75 167 SER A N 1
ATOM 1276 C CA . SER A 1 167 ? 6.081 1.132 -5.727 1.00 96.75 167 SER A CA 1
ATOM 1277 C C . SER A 1 167 ? 6.002 2.157 -6.857 1.00 96.75 167 SER A C 1
ATOM 1279 O O . SER A 1 167 ? 6.065 3.358 -6.597 1.00 96.75 167 SER A O 1
ATOM 1281 N N . ILE A 1 168 ? 5.812 1.734 -8.108 1.00 95.38 168 ILE A N 1
ATOM 1282 C CA . ILE A 1 168 ? 5.762 2.663 -9.234 1.00 95.38 168 ILE A CA 1
ATOM 1283 C C . ILE A 1 168 ? 4.382 3.301 -9.359 1.00 95.38 168 ILE A C 1
ATOM 1285 O O . ILE A 1 168 ? 3.345 2.640 -9.432 1.00 95.38 168 ILE A O 1
ATOM 1289 N N . VAL A 1 169 ? 4.364 4.631 -9.451 1.00 92.69 169 VAL A N 1
ATOM 1290 C CA . VAL A 1 169 ? 3.160 5.407 -9.753 1.00 92.69 169 VAL A CA 1
ATOM 1291 C C . VAL A 1 169 ? 3.404 6.194 -11.032 1.00 92.69 169 VAL A C 1
ATOM 1293 O O . VAL A 1 169 ? 4.078 7.222 -11.023 1.00 92.69 169 VAL A O 1
ATOM 1296 N N . ALA A 1 170 ? 2.811 5.754 -12.144 1.00 89.44 170 ALA A N 1
ATOM 1297 C CA . ALA A 1 170 ? 2.907 6.436 -13.441 1.00 89.44 170 ALA A CA 1
ATOM 1298 C C . ALA A 1 170 ? 2.028 7.701 -13.509 1.00 89.44 170 ALA A C 1
ATOM 1300 O O . ALA A 1 170 ? 1.252 7.922 -14.444 1.00 89.44 170 ALA A O 1
ATOM 1301 N N . SER A 1 171 ? 2.074 8.530 -12.464 1.00 91.62 171 SER A N 1
ATOM 1302 C CA . SER A 1 171 ? 1.379 9.809 -12.440 1.00 91.62 171 SER A CA 1
ATOM 1303 C C . SER A 1 171 ? 2.183 10.878 -13.161 1.00 91.62 171 SER A C 1
ATOM 1305 O O . SER A 1 171 ? 3.402 10.810 -13.270 1.00 91.62 171 SER A O 1
ATOM 1307 N N . ARG A 1 172 ? 1.499 11.935 -13.601 1.00 91.25 172 ARG A N 1
ATOM 1308 C CA . ARG A 1 172 ? 2.161 13.193 -13.954 1.00 91.25 172 ARG A CA 1
ATOM 1309 C C . ARG A 1 172 ? 2.952 13.709 -12.746 1.00 91.25 172 ARG A C 1
ATOM 1311 O O . ARG A 1 172 ? 2.575 13.430 -11.609 1.00 91.25 172 ARG A O 1
ATOM 1318 N N . ALA A 1 173 ? 3.945 14.555 -12.998 1.00 89.94 173 ALA A N 1
ATOM 1319 C CA . ALA A 1 173 ? 4.654 15.250 -11.931 1.00 89.94 173 ALA A CA 1
ATOM 1320 C C . ALA A 1 173 ? 3.694 16.080 -11.064 1.00 89.94 173 ALA A C 1
ATOM 1322 O O . ALA A 1 173 ? 2.997 16.976 -11.561 1.00 89.94 173 ALA A O 1
ATOM 1323 N N . ILE A 1 174 ? 3.660 15.775 -9.765 1.00 85.44 174 ILE A N 1
ATOM 1324 C CA . ILE A 1 174 ? 2.899 16.505 -8.748 1.00 85.44 174 ILE A CA 1
ATOM 1325 C C . ILE A 1 174 ? 3.915 17.173 -7.807 1.00 85.44 174 ILE A C 1
ATOM 1327 O O . ILE A 1 174 ? 4.560 16.485 -7.018 1.00 85.44 174 ILE A O 1
ATOM 1331 N N . PRO A 1 175 ? 4.085 18.509 -7.865 1.00 80.81 175 PRO A N 1
ATOM 1332 C CA . PRO A 1 175 ? 5.106 19.199 -7.078 1.00 80.81 175 PRO A CA 1
ATOM 1333 C C . PRO A 1 175 ? 5.019 18.918 -5.569 1.00 80.81 175 PRO A C 1
ATOM 1335 O O . PRO A 1 175 ? 3.970 19.122 -4.953 1.00 80.81 175 PRO A O 1
ATOM 1338 N N . GLY A 1 176 ? 6.144 18.494 -4.981 1.00 75.88 176 GLY A N 1
ATOM 1339 C CA . GLY A 1 176 ? 6.277 18.158 -3.556 1.00 75.88 176 GLY A CA 1
ATOM 1340 C C . GLY A 1 176 ? 5.692 16.800 -3.157 1.00 75.88 176 GLY A C 1
ATOM 1341 O O . GLY A 1 176 ? 5.466 16.575 -1.971 1.00 75.88 176 GLY A O 1
ATOM 1342 N N . TRP A 1 177 ? 5.338 15.968 -4.138 1.00 76.00 177 TRP A N 1
ATOM 1343 C CA . TRP A 1 177 ? 4.818 14.615 -3.953 1.00 76.00 177 TRP A CA 1
ATOM 1344 C C . TRP A 1 177 ? 5.696 13.670 -4.781 1.00 76.00 177 TRP A C 1
ATOM 1346 O O . TRP A 1 177 ? 6.874 13.547 -4.483 1.00 76.00 177 TRP A O 1
ATOM 1356 N N . TYR A 1 178 ? 5.152 13.067 -5.832 1.00 78.62 178 TYR A N 1
ATOM 1357 C CA . TYR A 1 178 ? 5.815 12.074 -6.671 1.00 78.62 178 TYR A CA 1
ATOM 1358 C C . TYR A 1 178 ? 5.350 12.203 -8.128 1.00 78.62 178 TYR A C 1
ATOM 1360 O O . TYR A 1 178 ? 4.391 12.932 -8.437 1.00 78.62 178 TYR A O 1
ATOM 1368 N N . GLY A 1 179 ? 5.992 11.439 -9.009 1.00 82.62 179 GLY A N 1
ATOM 1369 C CA . GLY A 1 179 ? 5.544 11.178 -10.365 1.00 82.62 179 GLY A CA 1
ATOM 1370 C C . GLY A 1 179 ? 6.232 12.028 -11.421 1.00 82.62 179 GLY A C 1
ATOM 1371 O O . GLY A 1 179 ? 6.899 13.026 -11.160 1.00 82.62 179 GLY A O 1
ATOM 1372 N N . GLY A 1 180 ? 5.967 11.668 -12.671 1.00 83.56 180 GLY A N 1
ATOM 1373 C CA . GLY A 1 180 ? 6.643 12.204 -13.844 1.00 83.56 180 GLY A CA 1
ATOM 1374 C C . GLY A 1 180 ? 7.879 11.404 -14.247 1.00 83.56 180 GLY A C 1
ATOM 1375 O O . GLY A 1 180 ? 8.412 11.682 -15.318 1.00 83.56 180 GLY A O 1
ATOM 1376 N N . GLU A 1 181 ? 8.299 10.420 -13.445 1.00 84.12 181 GLU A N 1
ATOM 1377 C CA . GLU A 1 181 ? 9.441 9.559 -13.764 1.00 84.12 181 GLU A CA 1
ATOM 1378 C C . GLU A 1 181 ? 9.064 8.352 -14.642 1.00 84.12 181 GLU A C 1
ATOM 1380 O O . GLU A 1 181 ? 9.886 7.900 -15.436 1.00 84.12 181 GLU A O 1
ATOM 1385 N N . TYR A 1 182 ? 7.824 7.855 -14.548 1.00 88.38 182 TYR A N 1
ATOM 1386 C CA . TYR A 1 182 ? 7.450 6.539 -15.085 1.00 88.38 182 TYR A CA 1
ATOM 1387 C C . TYR A 1 182 ? 6.281 6.576 -16.076 1.00 88.38 182 TYR A C 1
ATOM 1389 O O . TYR A 1 182 ? 5.330 7.344 -15.919 1.00 88.38 182 TYR A O 1
ATOM 1397 N N . ASP A 1 183 ? 6.327 5.674 -17.060 1.00 88.12 183 ASP A N 1
ATOM 1398 C CA . ASP A 1 183 ? 5.263 5.420 -18.042 1.00 88.12 183 ASP A CA 1
ATOM 1399 C C . ASP A 1 183 ? 4.916 3.921 -18.066 1.00 88.12 183 ASP A C 1
ATOM 1401 O O . ASP A 1 183 ? 5.197 3.202 -19.025 1.00 88.12 183 ASP A O 1
ATOM 1405 N N . LEU A 1 184 ? 4.359 3.433 -16.952 1.00 90.88 184 LEU A N 1
ATOM 1406 C CA . LEU A 1 184 ? 3.959 2.038 -16.779 1.00 90.88 184 LEU A CA 1
ATOM 1407 C C . LEU A 1 184 ? 2.534 1.948 -16.221 1.00 90.88 184 LEU A C 1
ATOM 1409 O O . LEU A 1 184 ? 2.265 2.346 -15.091 1.00 90.88 184 LEU A O 1
ATOM 1413 N N . ASP A 1 185 ? 1.610 1.414 -17.021 1.00 89.88 185 ASP A N 1
ATOM 1414 C CA . ASP A 1 185 ? 0.185 1.320 -16.679 1.00 89.88 185 ASP A CA 1
ATOM 1415 C C . ASP A 1 185 ? -0.307 -0.110 -16.424 1.00 89.88 185 ASP A C 1
ATOM 1417 O O . ASP A 1 185 ? -1.499 -0.316 -16.209 1.00 89.88 185 ASP A O 1
ATOM 1421 N N . ARG A 1 186 ? 0.590 -1.098 -16.463 1.00 92.75 186 ARG A N 1
ATOM 1422 C CA . ARG A 1 186 ? 0.265 -2.526 -16.397 1.00 92.75 186 ARG A CA 1
ATOM 1423 C C . ARG A 1 186 ? 1.372 -3.325 -15.708 1.00 92.75 186 ARG A C 1
ATOM 1425 O O . ARG A 1 186 ? 2.507 -2.854 -15.700 1.00 92.75 186 ARG A O 1
ATOM 1432 N N . PRO A 1 187 ? 1.063 -4.542 -15.224 1.00 93.69 187 PRO A N 1
ATOM 1433 C CA . PRO A 1 187 ? 2.072 -5.522 -14.839 1.00 93.69 187 PRO A CA 1
ATOM 1434 C C . PRO A 1 187 ? 3.168 -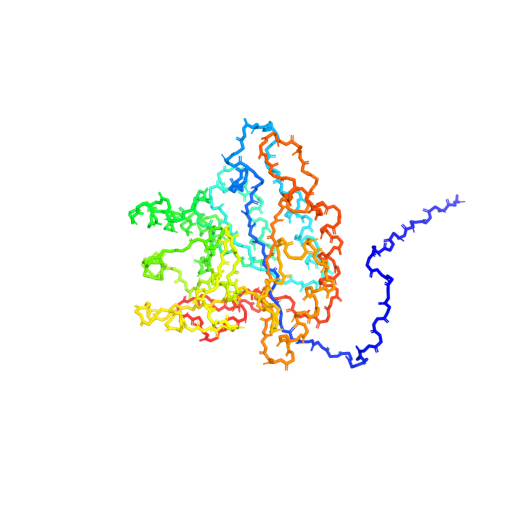5.667 -15.896 1.00 93.69 187 PRO A C 1
ATOM 1436 O O . PRO A 1 187 ? 2.865 -5.854 -17.080 1.00 93.69 187 PRO A O 1
ATOM 1439 N N . ALA A 1 188 ? 4.424 -5.596 -15.476 1.00 94.19 188 ALA A N 1
ATOM 1440 C CA . ALA A 1 188 ? 5.571 -5.823 -16.345 1.00 94.19 188 ALA A CA 1
ATOM 1441 C C . ALA A 1 188 ? 6.761 -6.352 -15.538 1.00 94.19 188 ALA A C 1
ATOM 1443 O O . ALA A 1 188 ? 6.779 -6.214 -14.320 1.00 94.19 188 ALA A O 1
ATOM 1444 N N . PRO A 1 189 ? 7.782 -6.933 -16.183 1.00 94.50 189 PRO A N 1
ATOM 1445 C CA . PRO A 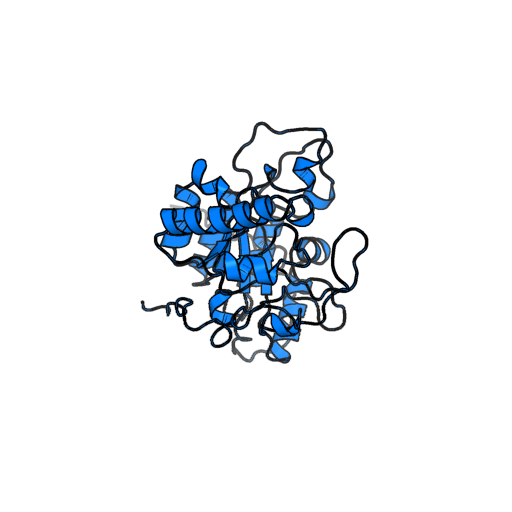1 189 ? 9.077 -7.114 -15.538 1.00 94.50 189 PRO A CA 1
ATOM 1446 C C . PRO A 1 189 ? 9.649 -5.762 -15.087 1.00 94.50 189 PRO A C 1
ATOM 1448 O O . PRO A 1 189 ? 9.494 -4.770 -15.804 1.00 94.50 189 PRO A O 1
ATOM 1451 N N . ALA A 1 190 ? 10.373 -5.731 -13.967 1.00 94.94 190 ALA A N 1
ATOM 1452 C CA . ALA A 1 190 ? 11.039 -4.529 -13.453 1.00 94.94 190 ALA A CA 1
ATOM 1453 C C . ALA A 1 190 ? 11.984 -3.891 -14.492 1.00 94.94 190 ALA A C 1
ATOM 1455 O O . ALA A 1 190 ? 12.123 -2.671 -14.539 1.00 94.94 190 ALA A O 1
ATOM 1456 N N . THR A 1 191 ? 12.513 -4.688 -15.432 1.00 94.62 191 THR A N 1
ATOM 1457 C CA . THR A 1 191 ? 13.319 -4.212 -16.571 1.00 94.62 191 THR A CA 1
ATOM 1458 C C . THR A 1 191 ? 12.595 -3.249 -17.518 1.00 94.62 191 THR A C 1
ATOM 1460 O O . THR A 1 191 ? 13.222 -2.625 -18.371 1.00 94.62 191 THR A O 1
ATOM 1463 N N . ALA A 1 192 ? 11.264 -3.158 -17.435 1.00 93.69 192 ALA A N 1
ATOM 1464 C CA . ALA A 1 192 ? 10.481 -2.161 -18.164 1.00 93.69 192 ALA A CA 1
ATOM 1465 C C . ALA A 1 192 ? 10.567 -0.760 -17.532 1.00 93.69 192 ALA A C 1
ATOM 1467 O O . ALA A 1 192 ? 10.278 0.224 -18.212 1.00 93.69 192 ALA A O 1
ATOM 1468 N N . VAL A 1 193 ? 10.944 -0.683 -16.253 1.00 93.56 193 VAL A N 1
ATOM 1469 C CA . VAL A 1 193 ? 11.148 0.555 -15.492 1.00 93.56 193 VAL A CA 1
ATOM 1470 C C . VAL A 1 193 ? 12.630 0.908 -15.461 1.00 93.56 193 VAL A C 1
ATOM 1472 O O . VAL A 1 193 ? 12.998 2.020 -15.832 1.00 93.56 193 VAL A O 1
ATOM 1475 N N . ASP A 1 194 ? 13.468 -0.057 -15.089 1.00 94.38 194 ASP A N 1
ATOM 1476 C CA . ASP A 1 194 ? 14.919 0.083 -15.020 1.00 94.38 194 ASP A CA 1
ATOM 1477 C C . ASP A 1 194 ? 15.593 -1.045 -15.819 1.00 94.38 194 ASP A C 1
ATOM 1479 O O . ASP A 1 194 ? 15.546 -2.194 -15.387 1.00 94.38 194 ASP A O 1
ATOM 1483 N N . PRO A 1 195 ? 16.226 -0.762 -16.974 1.00 93.62 195 PRO A N 1
ATOM 1484 C CA . PRO A 1 195 ? 16.871 -1.775 -17.810 1.00 93.62 195 PRO A CA 1
ATOM 1485 C C . PRO A 1 195 ? 17.927 -2.637 -17.107 1.00 93.62 195 PRO A C 1
ATOM 1487 O O . PRO A 1 195 ? 18.194 -3.738 -17.595 1.00 93.62 195 PRO A O 1
ATOM 1490 N N . ASP A 1 196 ? 18.521 -2.143 -16.018 1.00 94.25 196 ASP A N 1
ATOM 1491 C CA . ASP A 1 196 ? 19.544 -2.850 -15.247 1.00 94.25 196 ASP A CA 1
ATOM 1492 C C . ASP A 1 196 ? 18.942 -3.708 -14.114 1.00 94.25 196 ASP A C 1
ATOM 1494 O O . ASP A 1 196 ? 19.660 -4.505 -13.509 1.00 94.25 196 ASP A O 1
ATOM 1498 N N . ALA A 1 197 ? 17.623 -3.632 -13.884 1.00 94.75 197 ALA A N 1
ATOM 1499 C CA . ALA A 1 197 ? 16.940 -4.386 -12.838 1.00 94.75 197 ALA A CA 1
ATOM 1500 C C . ALA A 1 197 ? 17.128 -5.914 -12.978 1.00 94.75 197 ALA A C 1
ATOM 1502 O O . ALA A 1 197 ? 17.107 -6.458 -14.094 1.00 94.75 197 ALA A O 1
ATOM 1503 N N . PRO A 1 198 ? 17.217 -6.656 -11.857 1.00 92.38 198 PRO A N 1
ATOM 1504 C CA . PRO A 1 198 ? 17.381 -8.103 -11.881 1.00 92.38 198 PRO A CA 1
ATOM 1505 C C . PRO A 1 198 ? 16.260 -8.829 -12.628 1.00 92.38 198 PRO A C 1
ATOM 1507 O O . PRO A 1 198 ? 15.066 -8.551 -12.476 1.00 92.38 198 PRO A O 1
ATOM 1510 N N . ALA A 1 199 ? 16.647 -9.837 -13.412 1.00 86.62 199 ALA A N 1
ATOM 1511 C CA . ALA A 1 199 ? 15.691 -10.690 -14.104 1.00 86.62 199 ALA A CA 1
ATOM 1512 C C . ALA A 1 199 ? 14.818 -11.462 -13.100 1.00 86.62 199 ALA A C 1
ATOM 1514 O O . ALA A 1 199 ? 15.321 -12.059 -12.150 1.00 86.62 199 ALA A O 1
ATOM 1515 N N . GLY A 1 200 ? 13.510 -11.503 -13.359 1.00 86.56 200 GLY A N 1
ATOM 1516 C CA . GLY A 1 200 ? 12.546 -12.228 -12.530 1.00 86.56 200 GLY A CA 1
ATOM 1517 C C . GLY A 1 200 ? 11.880 -11.388 -11.441 1.00 86.56 200 GLY A C 1
ATOM 1518 O O . GLY A 1 200 ? 11.028 -11.922 -10.746 1.00 86.56 200 GLY A O 1
ATOM 1519 N N . LEU A 1 201 ? 12.202 -10.100 -11.305 1.00 94.50 201 LEU A N 1
ATOM 1520 C CA . LEU A 1 201 ? 11.408 -9.185 -10.488 1.00 94.50 201 LEU A CA 1
ATOM 1521 C C . LEU A 1 201 ? 10.271 -8.590 -11.331 1.00 94.50 201 LEU A C 1
ATOM 1523 O O . LEU A 1 201 ? 10.504 -8.105 -12.442 1.00 94.50 201 LEU A O 1
ATOM 1527 N N . ALA A 1 202 ? 9.043 -8.638 -10.819 1.00 96.25 202 ALA A N 1
ATOM 1528 C CA . ALA A 1 202 ? 7.886 -8.003 -11.447 1.00 96.25 202 ALA A CA 1
ATOM 1529 C C . ALA A 1 202 ? 7.597 -6.628 -10.833 1.00 96.25 202 ALA A C 1
ATOM 1531 O O . ALA A 1 202 ? 7.838 -6.418 -9.651 1.00 96.25 202 ALA A O 1
ATOM 1532 N N . GLU A 1 203 ? 7.014 -5.730 -11.617 1.00 96.56 203 GLU A N 1
ATOM 1533 C CA . GLU A 1 203 ? 6.470 -4.450 -11.173 1.00 96.56 203 GLU A CA 1
ATOM 1534 C C . GLU A 1 203 ? 4.954 -4.414 -11.397 1.00 96.56 203 GLU A C 1
ATOM 1536 O O . GLU A 1 203 ? 4.457 -4.725 -12.489 1.00 96.56 203 GLU A O 1
ATOM 1541 N N . LEU A 1 204 ? 4.219 -3.986 -10.368 1.00 97.25 204 LEU A N 1
ATOM 1542 C CA . LEU A 1 204 ? 2.784 -3.728 -10.403 1.00 97.25 204 LEU A CA 1
ATOM 1543 C C . LEU A 1 204 ? 2.492 -2.253 -10.067 1.00 97.25 204 LEU A C 1
ATOM 1545 O O . LEU A 1 204 ? 2.322 -1.914 -8.888 1.00 97.25 204 LEU A O 1
ATOM 1549 N N . PRO A 1 205 ? 2.328 -1.381 -11.077 1.00 96.56 205 PRO A N 1
ATOM 1550 C CA . PRO A 1 205 ? 2.177 0.045 -10.834 1.00 96.56 205 PRO A CA 1
ATOM 1551 C C . PRO A 1 205 ? 0.816 0.399 -10.219 1.00 96.56 205 PRO A C 1
ATOM 1553 O O . PRO A 1 205 ? -0.233 -0.135 -10.603 1.00 96.56 205 PRO A O 1
ATOM 1556 N N . ALA A 1 206 ? 0.803 1.382 -9.318 1.00 96.38 206 ALA A N 1
ATOM 1557 C CA . ALA A 1 206 ? -0.432 1.967 -8.812 1.00 96.38 206 ALA A CA 1
ATOM 1558 C C . ALA A 1 206 ? -1.168 2.728 -9.926 1.00 96.38 206 ALA A C 1
ATOM 1560 O O . ALA A 1 206 ? -0.588 3.487 -10.708 1.00 96.38 206 ALA A O 1
ATOM 1561 N N . SER A 1 207 ? -2.486 2.553 -9.994 1.00 97.25 207 SER A N 1
ATOM 1562 C CA . SER A 1 207 ? -3.261 3.046 -11.126 1.00 97.25 207 SER A CA 1
ATOM 1563 C C . SER A 1 207 ? -3.546 4.542 -11.081 1.00 97.25 207 SER A C 1
ATOM 1565 O O . SER A 1 207 ? -3.925 5.134 -10.063 1.00 97.25 207 SER A O 1
ATOM 1567 N N . VAL A 1 208 ? -3.476 5.136 -12.268 1.00 96.94 208 VAL A N 1
ATOM 1568 C CA . VAL A 1 208 ? -3.783 6.539 -12.526 1.00 96.94 208 VAL A CA 1
ATOM 1569 C C . VAL A 1 208 ? -4.938 6.675 -13.515 1.00 96.94 208 VAL A C 1
ATOM 1571 O O . VAL A 1 208 ? -5.240 5.779 -14.299 1.00 96.94 208 VAL A O 1
ATOM 1574 N N . MET A 1 209 ? -5.600 7.826 -13.492 1.00 97.12 209 MET A N 1
ATOM 1575 C CA . MET A 1 209 ? -6.678 8.173 -14.405 1.00 97.12 209 MET A CA 1
ATOM 1576 C C . MET A 1 209 ? -6.170 8.220 -15.850 1.00 97.12 209 MET A C 1
ATOM 1578 O O . MET A 1 209 ? -5.326 9.068 -16.163 1.00 97.12 209 MET A O 1
ATOM 1582 N N . PRO A 1 210 ? -6.720 7.404 -16.765 1.00 95.44 210 PRO A N 1
ATOM 1583 C CA . PRO A 1 210 ? -6.321 7.428 -18.165 1.00 95.44 210 PRO A CA 1
ATOM 1584 C C . PRO A 1 210 ? -6.414 8.823 -18.796 1.00 95.44 210 PRO A C 1
ATOM 1586 O O . PRO A 1 210 ? -7.442 9.492 -18.716 1.00 95.44 210 PRO A O 1
ATOM 1589 N N . GLY A 1 211 ? -5.328 9.269 -19.433 1.00 92.12 211 GLY A N 1
ATOM 1590 C CA . GLY A 1 211 ? -5.234 10.575 -20.101 1.00 92.12 211 GLY A CA 1
ATOM 1591 C C . GLY A 1 211 ? -5.012 11.772 -19.170 1.00 92.12 211 GLY A C 1
ATOM 1592 O O . GLY A 1 211 ? -4.554 12.814 -19.631 1.00 92.12 211 GLY A O 1
ATOM 1593 N N . LEU A 1 212 ? -5.282 11.636 -17.866 1.00 93.25 212 LEU A N 1
ATOM 1594 C CA . LEU A 1 212 ? -4.905 12.636 -16.868 1.00 93.25 212 LEU A CA 1
ATOM 1595 C C . LEU A 1 212 ? -3.645 12.233 -16.097 1.00 93.25 212 LEU A C 1
ATOM 1597 O O . LEU A 1 212 ? -2.956 13.124 -15.627 1.00 93.25 212 LEU A O 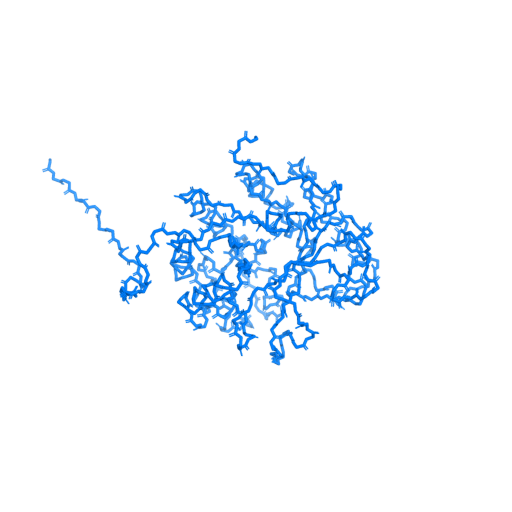1
ATOM 1601 N N . ALA A 1 213 ? -3.318 10.955 -15.944 1.00 94.50 213 ALA A N 1
ATOM 1602 C CA . ALA A 1 213 ? -2.198 10.513 -15.112 1.00 94.50 213 ALA A CA 1
ATOM 1603 C C . ALA A 1 213 ? -2.248 11.110 -13.685 1.00 94.50 213 ALA A C 1
ATOM 1605 O O . ALA A 1 213 ? -1.235 11.501 -13.119 1.00 94.50 213 ALA A O 1
ATOM 1606 N N . LEU A 1 214 ? -3.448 11.261 -13.114 1.00 95.25 214 LEU A N 1
ATOM 1607 C CA . LEU A 1 214 ? -3.628 11.566 -11.691 1.00 95.25 214 LEU A CA 1
ATOM 1608 C C . LEU A 1 214 ? -3.987 10.262 -10.975 1.00 95.25 214 LEU A C 1
ATOM 1610 O O . LEU A 1 214 ? -4.841 9.549 -11.501 1.00 95.25 214 LEU A O 1
ATOM 1614 N N . PRO A 1 215 ? -3.398 9.930 -9.816 1.00 95.75 215 PRO A N 1
ATOM 1615 C CA . PRO A 1 215 ? -3.703 8.681 -9.124 1.00 95.75 215 PRO A CA 1
ATOM 1616 C C . PRO A 1 215 ? -5.199 8.490 -8.867 1.00 95.75 215 PRO A C 1
ATOM 1618 O O . PRO A 1 215 ? -5.958 9.455 -8.723 1.00 95.75 215 PRO A O 1
ATOM 1621 N N . LEU A 1 216 ? -5.633 7.231 -8.844 1.00 97.06 216 LEU A N 1
ATOM 1622 C CA . LEU A 1 216 ? -7.035 6.874 -8.620 1.00 97.06 216 LEU A CA 1
ATOM 1623 C C . LEU A 1 216 ? -7.410 6.758 -7.143 1.00 97.06 216 LEU A C 1
ATOM 1625 O O . LEU A 1 216 ? -8.596 6.727 -6.827 1.00 97.06 216 LEU A O 1
ATOM 1629 N N . THR A 1 217 ? -6.431 6.708 -6.246 1.00 94.12 217 THR A N 1
ATOM 1630 C CA . THR A 1 217 ? -6.641 6.381 -4.832 1.00 94.12 217 THR A CA 1
ATOM 1631 C C . THR A 1 217 ? -5.860 7.305 -3.888 1.00 94.12 217 THR A C 1
ATOM 1633 O O . THR A 1 217 ? -5.346 8.350 -4.309 1.00 94.12 217 THR A O 1
ATOM 1636 N N . GLY A 1 218 ? -5.846 6.983 -2.594 1.00 90.94 218 GLY A N 1
ATOM 1637 C CA . GLY A 1 218 ? -5.229 7.786 -1.544 1.00 90.94 218 GLY A CA 1
ATOM 1638 C C . GLY A 1 218 ? -5.853 9.180 -1.475 1.00 90.94 218 GLY A C 1
ATOM 1639 O O . GLY A 1 218 ? -7.075 9.352 -1.494 1.00 90.94 218 GLY A O 1
ATOM 1640 N N . THR A 1 219 ? -5.014 10.219 -1.466 1.00 92.06 219 THR A N 1
ATOM 1641 C CA . THR A 1 219 ? -5.494 11.612 -1.401 1.00 92.06 219 THR A CA 1
ATOM 1642 C C . THR A 1 219 ? -6.458 11.959 -2.542 1.00 92.06 219 THR A C 1
ATOM 1644 O O . THR A 1 219 ? -7.414 12.708 -2.335 1.00 92.06 219 THR A O 1
ATOM 1647 N N . TRP A 1 220 ? -6.257 11.408 -3.738 1.00 94.75 220 TRP A N 1
ATOM 1648 C CA . TRP A 1 220 ? -7.058 11.751 -4.914 1.00 94.75 220 TRP A CA 1
ATOM 1649 C C . TRP A 1 220 ? -8.484 11.204 -4.835 1.00 94.75 220 TRP A C 1
ATOM 1651 O O . TRP A 1 220 ? -9.426 11.921 -5.180 1.00 94.75 220 TRP A O 1
ATOM 1661 N N . LEU A 1 221 ? -8.659 10.002 -4.275 1.00 97.12 221 LEU A N 1
ATOM 1662 C CA . LEU A 1 221 ? -9.972 9.474 -3.891 1.00 97.12 221 LEU A CA 1
ATOM 1663 C C . LEU A 1 221 ? -10.644 10.401 -2.870 1.00 97.12 221 LEU A C 1
ATOM 1665 O O . LEU A 1 221 ? -11.811 10.757 -3.031 1.00 97.12 221 LEU A O 1
ATOM 1669 N N . ARG A 1 222 ? -9.909 10.878 -1.861 1.00 95.69 222 ARG A N 1
ATOM 1670 C CA . ARG A 1 222 ? -10.469 11.798 -0.859 1.00 95.69 222 ARG A CA 1
ATOM 1671 C C . ARG A 1 222 ? -10.866 13.139 -1.481 1.00 95.69 222 ARG A C 1
ATOM 1673 O O . ARG A 1 222 ? -11.946 13.639 -1.180 1.00 95.69 222 ARG A O 1
ATOM 1680 N N . PHE A 1 223 ? -10.088 13.706 -2.401 1.00 94.94 223 PHE A N 1
ATOM 1681 C CA . PHE A 1 223 ? -10.412 14.977 -3.066 1.00 94.94 223 PHE A CA 1
ATOM 1682 C C . PHE A 1 223 ? -11.571 14.864 -4.062 1.00 94.94 223 PHE A C 1
ATOM 1684 O O . PHE A 1 223 ? -12.544 15.619 -3.963 1.00 94.94 223 PHE A O 1
ATOM 1691 N N . PHE A 1 224 ? -11.510 13.907 -4.986 1.00 96.50 224 PHE A N 1
ATOM 1692 C CA . PHE A 1 224 ? -12.461 13.811 -6.098 1.00 96.50 224 PHE A CA 1
ATOM 1693 C C . PHE A 1 224 ? -13.636 12.858 -5.844 1.00 96.50 224 PHE A C 1
ATOM 1695 O O . PHE A 1 224 ? -14.653 12.939 -6.532 1.00 96.50 224 PHE A O 1
ATOM 1702 N N . GLY A 1 225 ? -13.550 12.021 -4.811 1.00 97.69 225 GLY A N 1
ATOM 1703 C CA . GLY A 1 225 ? -14.593 11.084 -4.408 1.00 97.69 225 GLY A CA 1
ATOM 1704 C C . GLY A 1 225 ? -14.559 9.754 -5.170 1.00 97.69 225 GLY A C 1
ATOM 1705 O O . GLY A 1 225 ? -13.913 9.633 -6.213 1.00 97.69 225 GLY A O 1
ATOM 1706 N N . PRO A 1 226 ? -15.311 8.747 -4.697 1.00 98.31 226 PRO A N 1
ATOM 1707 C CA . PRO A 1 226 ? -15.242 7.387 -5.234 1.00 98.31 226 PRO A CA 1
ATOM 1708 C C . PRO A 1 226 ? -15.737 7.269 -6.683 1.00 98.31 226 PRO A C 1
ATOM 1710 O O . PRO A 1 226 ? -15.300 6.392 -7.420 1.00 98.31 226 PRO A O 1
ATOM 1713 N N . ARG A 1 227 ? -16.584 8.193 -7.158 1.00 98.31 227 ARG A N 1
ATOM 1714 C CA . ARG A 1 227 ? -17.022 8.223 -8.567 1.00 98.31 227 ARG A CA 1
ATOM 1715 C C . ARG A 1 227 ? -15.875 8.505 -9.538 1.00 98.31 227 ARG A C 1
ATOM 1717 O O . ARG A 1 227 ? -15.862 7.945 -10.630 1.00 98.31 227 ARG A O 1
ATOM 1724 N N . TYR A 1 228 ? -14.915 9.342 -9.142 1.00 98.31 228 TYR A N 1
ATOM 1725 C CA . TYR A 1 228 ? -13.704 9.590 -9.925 1.00 98.31 228 TYR A CA 1
ATOM 1726 C C . TYR A 1 228 ? -12.852 8.319 -10.021 1.00 98.31 228 TYR A C 1
ATOM 1728 O O . TYR A 1 228 ? -12.468 7.920 -11.120 1.00 98.31 228 TYR A O 1
ATOM 1736 N N . THR A 1 229 ? -12.638 7.642 -8.892 1.00 98.44 229 THR A N 1
ATOM 1737 C CA . THR A 1 229 ? -11.893 6.379 -8.823 1.00 98.44 229 THR A CA 1
ATOM 1738 C C . THR A 1 229 ? -12.532 5.314 -9.709 1.00 98.44 229 THR A C 1
ATOM 1740 O O . THR A 1 229 ? -11.871 4.772 -10.592 1.00 98.44 229 THR A O 1
ATOM 1743 N N . VAL A 1 230 ? -13.841 5.091 -9.567 1.00 98.56 230 VAL A N 1
ATOM 1744 C CA . VAL A 1 230 ? -14.586 4.090 -10.346 1.00 98.56 230 VAL A CA 1
ATOM 1745 C C . VAL A 1 230 ? -14.607 4.409 -11.840 1.00 98.56 230 VAL A C 1
ATOM 1747 O O . VAL A 1 230 ? -14.484 3.499 -12.661 1.00 98.56 230 VAL A O 1
ATOM 1750 N N . LEU A 1 231 ? -14.715 5.685 -12.228 1.00 98.38 231 LEU A N 1
ATOM 1751 C CA . LEU A 1 231 ? -14.574 6.077 -13.632 1.00 98.38 231 LEU A CA 1
ATOM 1752 C C . LEU A 1 231 ? -13.204 5.654 -14.180 1.00 98.38 231 LEU A C 1
ATOM 1754 O O . LEU A 1 231 ? -13.140 5.045 -15.247 1.00 98.38 231 LEU A O 1
ATOM 1758 N N . GLY A 1 232 ? -12.130 5.936 -13.441 1.00 98.19 232 GLY A N 1
ATOM 1759 C CA . GLY A 1 232 ? -10.774 5.534 -13.805 1.00 98.19 232 GLY A CA 1
ATOM 1760 C C . GLY A 1 232 ? -10.624 4.022 -13.936 1.00 98.19 232 GLY A C 1
ATOM 1761 O O . GLY A 1 232 ? -10.150 3.547 -14.967 1.00 98.19 232 GLY A O 1
ATOM 1762 N N . MET A 1 233 ? -11.127 3.270 -12.953 1.00 98.38 233 MET A N 1
ATOM 1763 C CA . MET A 1 233 ? -11.143 1.804 -12.976 1.00 98.38 233 MET A CA 1
ATOM 1764 C C . MET A 1 233 ? -11.838 1.268 -14.232 1.00 98.38 233 MET A C 1
ATOM 1766 O O . MET A 1 233 ? -11.281 0.444 -14.950 1.00 98.38 233 MET A O 1
ATOM 1770 N N . ARG A 1 234 ? -13.034 1.777 -14.558 1.00 98.19 234 ARG A N 1
ATOM 1771 C CA . ARG A 1 234 ? -13.785 1.354 -15.753 1.00 98.19 234 ARG A CA 1
ATOM 1772 C C . ARG A 1 234 ? -13.063 1.712 -17.054 1.00 98.19 234 ARG A C 1
ATOM 1774 O O . ARG A 1 234 ? -13.190 0.996 -18.043 1.00 98.19 234 ARG A O 1
ATOM 1781 N N . LEU A 1 235 ? -12.342 2.833 -17.101 1.00 97.50 235 LEU A N 1
ATOM 1782 C CA . LEU A 1 235 ? -11.558 3.222 -18.278 1.00 97.50 235 LEU A CA 1
ATOM 1783 C C . LEU A 1 235 ? -10.323 2.331 -18.475 1.00 97.50 235 LEU A C 1
ATOM 1785 O O . LEU A 1 235 ? -10.019 1.998 -19.619 1.00 97.50 235 LEU A O 1
ATOM 1789 N N . LEU A 1 236 ? -9.650 1.929 -17.394 1.00 97.12 236 LEU A N 1
ATOM 1790 C CA . LEU A 1 236 ? -8.544 0.964 -17.425 1.00 97.12 236 LEU A CA 1
ATOM 1791 C C . LEU A 1 236 ? -9.033 -0.430 -17.832 1.00 97.12 236 LEU A C 1
ATOM 1793 O O . LEU A 1 236 ? -8.497 -1.022 -18.766 1.00 97.12 236 LEU A O 1
ATOM 1797 N N . ALA A 1 237 ? -10.134 -0.891 -17.242 1.00 96.94 237 ALA A N 1
ATOM 1798 C CA . ALA A 1 237 ? -10.738 -2.180 -17.565 1.00 96.94 237 ALA A CA 1
ATOM 1799 C C . ALA A 1 237 ? -11.120 -2.301 -19.048 1.00 96.94 237 ALA A C 1
ATOM 1801 O O . ALA A 1 237 ? -10.842 -3.309 -19.691 1.00 96.94 237 ALA A O 1
ATOM 1802 N N . ARG A 1 238 ? -11.661 -1.230 -19.652 1.00 96.12 238 ARG A N 1
ATOM 1803 C CA . ARG A 1 238 ? -11.938 -1.173 -21.104 1.00 96.12 238 ARG A CA 1
ATOM 1804 C C . ARG A 1 238 ? -10.689 -1.301 -21.982 1.00 96.12 238 ARG A C 1
ATOM 1806 O O . ARG A 1 238 ? -10.821 -1.580 -23.170 1.00 96.12 238 ARG A O 1
ATOM 1813 N N . ARG A 1 239 ? -9.497 -1.072 -21.426 1.00 95.25 239 ARG A N 1
ATOM 1814 C CA . ARG A 1 239 ? -8.196 -1.268 -22.085 1.00 95.25 239 ARG A CA 1
ATOM 1815 C C . ARG A 1 239 ? -7.563 -2.623 -21.751 1.00 95.25 239 ARG A C 1
ATOM 1817 O O . ARG A 1 239 ? -6.447 -2.871 -22.190 1.00 95.25 239 ARG A O 1
ATOM 1824 N N . GLY A 1 240 ? -8.256 -3.482 -20.999 1.00 94.56 240 GLY A N 1
ATOM 1825 C CA . GLY A 1 240 ? -7.727 -4.762 -20.527 1.00 94.56 240 GLY A CA 1
ATOM 1826 C C . GLY A 1 240 ? -6.704 -4.624 -19.398 1.00 94.56 240 GLY A C 1
ATOM 1827 O O . GLY A 1 240 ? -5.887 -5.518 -19.219 1.00 94.56 240 GLY A O 1
ATOM 1828 N N . ILE A 1 241 ? -6.718 -3.504 -18.669 1.00 95.44 241 ILE A N 1
ATOM 1829 C CA . ILE A 1 241 ? -5.795 -3.230 -17.565 1.00 95.44 241 ILE A CA 1
ATOM 1830 C C . ILE A 1 241 ? -6.550 -3.388 -16.245 1.00 95.44 241 ILE A C 1
ATOM 1832 O O . ILE A 1 241 ? -7.562 -2.714 -16.032 1.00 95.44 241 ILE A O 1
ATOM 1836 N N . ALA A 1 242 ? -6.044 -4.253 -15.365 1.00 96.81 242 ALA A N 1
ATOM 1837 C CA . ALA A 1 242 ? -6.557 -4.415 -14.010 1.00 96.81 242 ALA A CA 1
ATOM 1838 C C . ALA A 1 242 ? -6.227 -3.161 -13.175 1.00 96.81 242 ALA A C 1
ATOM 1840 O O . ALA A 1 242 ? -5.051 -2.818 -13.043 1.00 96.81 242 ALA A O 1
ATOM 1841 N N . PRO A 1 243 ? -7.223 -2.448 -12.620 1.00 97.81 243 PRO A N 1
ATOM 1842 C CA . PRO A 1 243 ? -6.963 -1.291 -11.771 1.00 97.81 243 PRO A CA 1
ATOM 1843 C C . PRO A 1 243 ? -6.302 -1.708 -10.454 1.00 97.81 243 PRO A C 1
ATOM 1845 O O . PRO A 1 243 ? -6.742 -2.667 -9.828 1.00 97.81 243 PRO A O 1
ATOM 1848 N N . VAL A 1 244 ? -5.313 -0.940 -10.004 1.00 98.19 244 VAL A N 1
ATOM 1849 C CA . VAL A 1 244 ? -4.575 -1.143 -8.751 1.00 98.19 244 VAL A CA 1
ATOM 1850 C C . VAL A 1 244 ? -4.754 0.078 -7.859 1.00 98.19 244 VAL A C 1
ATOM 1852 O O . VAL A 1 244 ? -4.287 1.176 -8.172 1.00 98.19 244 VAL A O 1
ATOM 1855 N N . LEU A 1 245 ? -5.474 -0.105 -6.758 1.00 98.38 245 LEU A N 1
ATOM 1856 C CA . LEU A 1 245 ? -5.771 0.907 -5.753 1.00 98.38 245 LEU A CA 1
ATOM 1857 C C . LEU A 1 245 ? -5.143 0.508 -4.419 1.00 98.38 245 LEU A C 1
ATOM 1859 O O . LEU A 1 245 ? -4.978 -0.676 -4.152 1.00 98.38 245 LEU A O 1
ATOM 1863 N N . TYR A 1 246 ? -4.875 1.493 -3.567 1.00 97.88 246 TYR A N 1
ATOM 1864 C CA . TYR A 1 246 ? -4.385 1.304 -2.206 1.00 97.88 246 TYR A CA 1
ATOM 1865 C C . TYR A 1 246 ? -5.075 2.273 -1.240 1.00 97.88 246 TYR A C 1
ATOM 1867 O O . TYR A 1 246 ? -5.486 3.367 -1.644 1.00 97.88 246 TYR A O 1
ATOM 1875 N N . VAL A 1 247 ? -5.211 1.884 0.022 1.00 98.19 247 VAL A N 1
ATOM 1876 C CA . VAL A 1 247 ? -5.720 2.716 1.128 1.00 98.19 247 VAL A CA 1
ATOM 1877 C C . VAL A 1 247 ? -4.949 2.423 2.406 1.00 98.19 247 VAL A C 1
ATOM 1879 O O . VAL A 1 247 ? -4.199 1.454 2.448 1.00 98.19 247 VAL A O 1
ATOM 1882 N N . HIS A 1 248 ? -5.172 3.207 3.460 1.00 98.38 248 HIS A N 1
ATOM 1883 C CA . HIS A 1 248 ? -4.546 2.969 4.761 1.00 98.38 248 HIS A CA 1
ATOM 1884 C C . HIS A 1 248 ? -5.586 2.757 5.870 1.00 98.38 248 HIS A C 1
ATOM 1886 O O . HIS A 1 248 ? -6.651 3.389 5.853 1.00 98.38 248 HIS A O 1
ATOM 1892 N N . PRO A 1 249 ? -5.283 1.947 6.901 1.00 98.19 249 PRO A N 1
ATOM 1893 C CA . PRO A 1 249 ? -6.179 1.737 8.036 1.00 98.19 249 PRO A CA 1
ATOM 1894 C C . PRO A 1 249 ? -6.559 3.030 8.768 1.00 98.19 249 PRO A C 1
ATOM 1896 O O . PRO A 1 249 ? -7.706 3.202 9.191 1.00 98.19 249 PRO A O 1
ATOM 1899 N N . TRP A 1 250 ? -5.618 3.970 8.903 1.00 97.62 250 TRP A N 1
ATOM 1900 C CA . TRP A 1 250 ? -5.857 5.248 9.578 1.00 97.62 250 TRP A CA 1
ATOM 1901 C C . TRP A 1 250 ? -6.836 6.154 8.808 1.00 97.62 250 TRP A C 1
ATOM 1903 O O . TRP A 1 250 ? -7.534 6.964 9.420 1.00 97.62 250 TRP A O 1
ATOM 1913 N N . GLU A 1 251 ? -6.975 5.989 7.486 1.00 97.75 251 GLU A N 1
ATOM 1914 C CA . GLU A 1 251 ? -7.974 6.723 6.694 1.00 97.75 251 GLU A CA 1
ATOM 1915 C C . GLU A 1 251 ? -9.407 6.280 7.033 1.00 97.75 251 GLU A C 1
ATOM 1917 O O . GLU A 1 251 ? -10.355 7.041 6.833 1.00 97.75 251 GLU A O 1
ATOM 1922 N N . LEU A 1 252 ? -9.577 5.078 7.594 1.00 98.25 252 LEU A N 1
ATOM 1923 C CA . LEU A 1 252 ? -10.863 4.435 7.883 1.00 98.25 252 LEU A CA 1
ATOM 1924 C C . LEU A 1 252 ? -11.368 4.695 9.309 1.00 98.25 252 LEU A C 1
ATOM 1926 O O . LEU A 1 252 ? -12.365 4.102 9.732 1.00 98.25 252 LEU A O 1
ATOM 1930 N N . VAL A 1 253 ? -10.713 5.577 10.066 1.00 97.69 253 VAL A N 1
ATOM 1931 C CA . VAL A 1 253 ? -11.102 5.940 11.437 1.00 97.69 253 VAL A CA 1
ATOM 1932 C C . VAL A 1 253 ? -11.181 7.456 11.626 1.00 97.69 253 VAL A C 1
ATOM 1934 O O . VAL A 1 253 ? -10.677 8.247 10.826 1.00 97.69 253 VAL A O 1
ATOM 1937 N N . GLY A 1 254 ? -11.859 7.879 12.694 1.00 95.44 254 GLY A N 1
ATOM 1938 C CA . GLY A 1 254 ? -11.773 9.261 13.158 1.00 95.44 254 GLY A CA 1
ATOM 1939 C C . GLY A 1 254 ? -10.386 9.521 13.747 1.00 95.44 254 GLY A C 1
ATOM 1940 O O . GLY A 1 254 ? -9.940 8.767 14.607 1.00 95.44 254 GLY A O 1
ATOM 1941 N N . LEU A 1 255 ? -9.715 10.576 13.284 1.00 95.62 255 LEU A N 1
ATOM 1942 C CA . LEU A 1 255 ? -8.356 10.914 13.711 1.00 95.62 255 LEU A CA 1
ATOM 1943 C C . LEU A 1 255 ? -8.364 11.978 14.821 1.00 95.62 255 LEU A C 1
ATOM 1945 O O . LEU A 1 255 ? -9.092 12.974 14.695 1.00 95.62 255 LEU A O 1
ATOM 1949 N N . PRO A 1 256 ? -7.537 11.834 15.874 1.00 94.12 256 PRO A N 1
ATOM 1950 C CA . PRO A 1 256 ? -7.329 12.899 16.848 1.00 94.12 256 PRO A CA 1
ATOM 1951 C C . PRO A 1 256 ? -6.595 14.076 16.200 1.00 94.12 256 PRO A C 1
ATOM 1953 O O . PRO A 1 256 ? -5.709 13.889 15.371 1.00 94.12 256 PRO A O 1
ATOM 1956 N N . LYS A 1 257 ? -6.948 15.309 16.579 1.00 94.06 257 LYS A N 1
ATOM 1957 C CA . LYS A 1 257 ? -6.233 16.501 16.107 1.00 94.06 257 LYS A CA 1
ATOM 1958 C C . LYS A 1 257 ? -4.881 16.612 16.804 1.00 94.06 257 LYS A C 1
ATOM 1960 O O . LYS A 1 257 ? -4.833 16.740 18.022 1.00 94.06 257 LYS A O 1
ATOM 1965 N N . VAL A 1 258 ? -3.823 16.623 16.005 1.00 95.50 258 VAL A N 1
ATOM 1966 C CA . VAL A 1 258 ? -2.429 16.779 16.427 1.00 95.50 258 VAL A CA 1
ATOM 1967 C C . VAL A 1 258 ? -1.866 18.053 15.806 1.00 95.50 258 VAL A C 1
ATOM 1969 O O . VAL A 1 258 ? -2.064 18.308 14.613 1.00 95.50 258 VAL A O 1
ATOM 1972 N N . GLU A 1 259 ? -1.218 18.876 16.630 1.00 94.56 259 GLU A N 1
ATOM 1973 C CA . GLU A 1 259 ? -0.564 20.118 16.207 1.00 94.56 259 GLU A CA 1
ATOM 1974 C C . GLU A 1 259 ? 0.559 19.824 15.203 1.00 94.56 259 GLU A C 1
ATOM 1976 O O . GLU A 1 259 ? 1.280 18.847 15.355 1.00 94.56 259 GLU A O 1
ATOM 1981 N N . GLY A 1 260 ? 0.679 20.629 14.146 1.00 93.00 260 GLY A N 1
ATOM 1982 C CA . GLY A 1 260 ? 1.655 20.423 13.067 1.00 93.00 260 GLY A CA 1
ATOM 1983 C C . GLY A 1 260 ? 1.200 19.467 11.954 1.00 93.00 260 GLY A C 1
ATOM 1984 O O . GLY A 1 260 ? 1.631 19.621 10.812 1.00 93.00 260 GLY A O 1
ATOM 1985 N N . VAL A 1 261 ? 0.251 18.554 12.209 1.0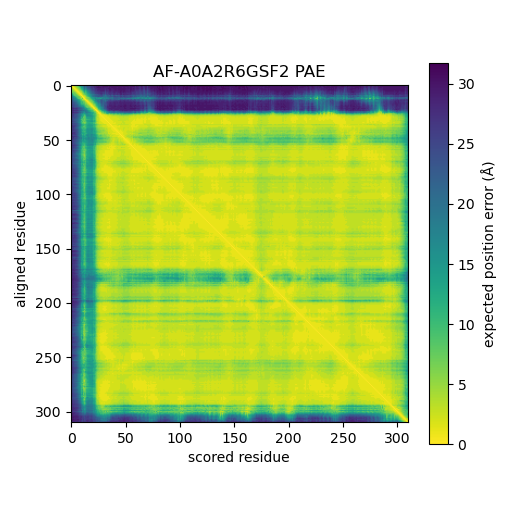0 94.38 261 VAL A N 1
ATOM 1986 C CA . VAL A 1 261 ? -0.274 17.668 11.152 1.00 94.38 261 VAL A CA 1
ATOM 1987 C C . VAL A 1 261 ? -1.154 18.466 10.169 1.00 94.38 261 VAL A C 1
ATOM 1989 O O . VAL A 1 261 ? -2.157 19.065 10.580 1.00 94.38 261 VAL A O 1
ATOM 1992 N N . PRO A 1 262 ? -0.866 18.451 8.852 1.00 92.44 262 PRO A N 1
ATOM 1993 C CA . PRO A 1 262 ? -1.613 19.219 7.860 1.00 92.44 262 PRO A CA 1
ATOM 1994 C C . PRO A 1 262 ? -3.107 18.871 7.793 1.00 92.44 262 PRO A C 1
ATOM 1996 O O . PRO A 1 262 ? -3.504 17.705 7.811 1.00 92.44 262 PRO A O 1
ATOM 1999 N N . SER A 1 263 ? -3.957 19.882 7.577 1.00 92.00 263 SER A N 1
ATOM 2000 C CA . SER A 1 263 ? -5.420 19.717 7.486 1.00 92.00 263 SER A CA 1
ATOM 2001 C C . SER A 1 263 ? -5.866 18.698 6.426 1.00 92.00 263 SER A C 1
ATOM 2003 O O . SER A 1 263 ? -6.872 18.016 6.621 1.00 92.00 263 SER A O 1
ATOM 2005 N N . ARG A 1 264 ? -5.091 18.548 5.340 1.00 91.12 264 ARG A N 1
ATOM 2006 C CA . ARG A 1 264 ? -5.328 17.567 4.267 1.00 91.12 264 ARG A CA 1
ATOM 2007 C C . ARG A 1 264 ? -5.315 16.110 4.742 1.00 91.12 264 ARG A C 1
ATOM 2009 O O . ARG A 1 264 ? -5.973 15.288 4.113 1.00 91.12 264 ARG A O 1
ATOM 2016 N N . VAL A 1 265 ? -4.603 15.780 5.822 1.00 92.88 265 VAL A N 1
ATOM 2017 C CA . VAL A 1 265 ? -4.556 14.411 6.374 1.00 92.88 265 VAL A CA 1
ATOM 2018 C C . VAL A 1 265 ? -5.916 14.026 6.959 1.00 92.88 265 VAL A C 1
ATOM 2020 O O . VAL A 1 265 ? -6.402 12.928 6.738 1.00 92.88 265 VAL A O 1
ATOM 2023 N N . TYR A 1 266 ? -6.597 14.983 7.591 1.00 94.75 266 TYR A N 1
ATOM 2024 C CA . TYR A 1 266 ? -7.923 14.802 8.194 1.00 94.75 266 TYR A CA 1
ATOM 2025 C C . TYR A 1 266 ? -9.084 14.892 7.202 1.00 94.75 266 TYR A C 1
ATOM 2027 O O . TYR A 1 266 ? -10.246 14.732 7.581 1.00 94.75 266 TYR A O 1
ATOM 2035 N N . TYR A 1 267 ? -8.811 15.270 5.956 1.00 96.00 267 TYR A N 1
ATOM 2036 C CA . TYR A 1 267 ? -9.865 15.499 4.986 1.00 96.00 267 TYR A CA 1
ATOM 2037 C C . TYR A 1 267 ? -10.475 14.164 4.567 1.00 96.00 267 TYR A C 1
ATOM 2039 O O . TYR A 1 267 ? -9.776 13.344 3.974 1.00 96.00 267 TYR A O 1
ATOM 2047 N N . ARG A 1 268 ? -11.779 13.990 4.827 1.00 96.31 268 ARG A N 1
ATOM 2048 C CA . ARG A 1 268 ? -12.568 12.838 4.362 1.00 96.31 268 ARG A CA 1
ATOM 2049 C C . ARG A 1 268 ? -11.990 11.483 4.811 1.00 96.31 268 ARG A C 1
ATOM 2051 O O . ARG A 1 268 ? -11.819 10.574 4.010 1.00 96.31 268 ARG A O 1
ATOM 2058 N N . THR A 1 269 ? -11.712 11.367 6.107 1.00 96.94 269 THR A N 1
ATOM 2059 C CA . THR A 1 269 ? -11.377 10.104 6.787 1.00 96.94 269 THR A CA 1
ATOM 2060 C C . THR A 1 269 ? -12.591 9.544 7.545 1.00 96.94 269 THR A C 1
ATOM 2062 O O . THR A 1 269 ? -13.667 10.155 7.561 1.00 96.94 269 THR A O 1
ATOM 2065 N N . GLY A 1 270 ? -12.443 8.384 8.184 1.00 97.56 270 GLY A N 1
ATOM 2066 C CA . GLY A 1 270 ? -13.467 7.784 9.037 1.00 97.56 270 GLY A CA 1
ATOM 2067 C C . GLY A 1 270 ? -14.658 7.254 8.244 1.00 97.56 270 GLY A C 1
ATOM 2068 O O . GLY A 1 270 ? -14.487 6.595 7.222 1.00 97.56 270 GLY A O 1
ATOM 2069 N N . GLU A 1 271 ? -15.873 7.540 8.716 1.00 98.00 271 GLU A N 1
ATOM 2070 C CA . GLU A 1 271 ? -17.121 7.033 8.122 1.00 98.00 271 GLU A CA 1
ATOM 2071 C C . GLU A 1 271 ? -17.255 7.382 6.634 1.00 98.00 271 GLU A C 1
ATOM 2073 O O . GLU A 1 271 ? -17.627 6.528 5.836 1.00 98.00 271 GLU A O 1
ATOM 2078 N N . TRP A 1 272 ? -16.839 8.589 6.230 1.00 98.25 272 TRP A N 1
ATOM 2079 C CA . TRP A 1 272 ? -16.858 8.974 4.818 1.00 98.25 272 TRP A CA 1
ATOM 2080 C C . TRP A 1 272 ? -16.000 8.041 3.955 1.00 98.25 272 TRP A C 1
ATOM 2082 O O . TRP A 1 272 ? -16.422 7.636 2.872 1.00 98.25 272 TRP A O 1
ATOM 2092 N N . MET A 1 273 ? -14.798 7.698 4.430 1.00 98.31 273 MET A N 1
ATOM 2093 C CA . MET A 1 273 ? -13.882 6.827 3.692 1.00 98.31 273 MET A CA 1
ATOM 2094 C C . MET A 1 273 ? -14.415 5.394 3.655 1.00 98.31 273 MET A C 1
ATOM 2096 O O . MET A 1 273 ? -14.348 4.747 2.614 1.00 98.31 273 MET A O 1
ATOM 2100 N N . ARG A 1 274 ? -15.027 4.927 4.751 1.00 98.50 274 ARG A N 1
ATOM 2101 C CA . ARG A 1 274 ? -15.713 3.627 4.798 1.00 98.50 274 ARG A CA 1
ATOM 2102 C C . ARG A 1 274 ? -16.810 3.528 3.739 1.00 98.50 274 ARG A C 1
ATOM 2104 O O . ARG A 1 274 ? -16.875 2.540 3.013 1.00 98.50 274 ARG A O 1
ATOM 2111 N N . ASP A 1 275 ? -17.631 4.564 3.600 1.00 98.50 275 ASP A N 1
ATOM 2112 C CA . ASP A 1 275 ? -18.681 4.608 2.577 1.00 98.50 275 ASP A CA 1
ATOM 2113 C C . ASP A 1 275 ? -18.114 4.682 1.157 1.00 98.50 275 ASP A C 1
ATOM 2115 O O . ASP A 1 275 ? -18.654 4.061 0.240 1.00 98.50 275 ASP A O 1
ATOM 2119 N N . ALA A 1 276 ? -17.006 5.404 0.964 1.00 98.62 276 ALA A N 1
ATOM 2120 C CA . ALA A 1 276 ? -16.327 5.466 -0.324 1.00 98.62 276 ALA A CA 1
ATOM 2121 C C . ALA A 1 276 ? -15.769 4.094 -0.735 1.00 98.62 276 ALA A C 1
ATOM 2123 O O . ALA A 1 276 ? -15.891 3.707 -1.897 1.00 98.62 276 ALA A O 1
ATOM 2124 N N . ILE A 1 277 ? -15.215 3.343 0.219 1.00 98.50 277 ILE A N 1
ATOM 2125 C CA . ILE A 1 277 ? -14.691 1.997 -0.014 1.00 98.50 277 ILE A CA 1
ATOM 2126 C C . ILE A 1 277 ? -15.806 0.993 -0.275 1.00 98.50 277 ILE A C 1
ATOM 2128 O O . ILE A 1 277 ? -15.698 0.243 -1.238 1.00 98.50 277 ILE A O 1
ATOM 2132 N N . ARG A 1 278 ? -16.915 1.033 0.475 1.00 98.56 278 ARG A N 1
ATOM 2133 C CA . ARG A 1 278 ? -18.106 0.224 0.153 1.00 98.56 278 ARG A CA 1
ATOM 2134 C C . ARG A 1 278 ? -18.585 0.484 -1.270 1.00 98.56 278 ARG A C 1
ATOM 2136 O O . ARG A 1 278 ? -18.752 -0.456 -2.031 1.00 98.56 278 ARG A O 1
ATOM 2143 N N . TYR A 1 279 ? -18.705 1.755 -1.659 1.00 98.38 279 TYR A N 1
ATOM 2144 C CA . TYR A 1 279 ? -19.112 2.113 -3.018 1.00 98.38 279 TYR A CA 1
ATOM 2145 C C . TYR A 1 279 ? -18.175 1.531 -4.088 1.00 98.38 279 TYR A C 1
ATOM 2147 O O . TYR A 1 279 ? -18.653 1.100 -5.136 1.00 98.38 279 TYR A O 1
ATOM 2155 N N . ILE A 1 280 ? -16.856 1.540 -3.853 1.00 98.44 280 ILE A N 1
ATOM 2156 C CA . ILE A 1 280 ? -15.864 0.946 -4.764 1.00 98.44 280 ILE A CA 1
ATOM 2157 C C . ILE A 1 280 ? -16.012 -0.578 -4.798 1.00 98.44 280 ILE A C 1
ATOM 2159 O O . ILE A 1 280 ? -16.062 -1.147 -5.885 1.00 98.44 280 ILE A O 1
ATOM 2163 N N . LEU A 1 281 ? -16.123 -1.219 -3.636 1.00 98.06 281 LEU A N 1
ATOM 2164 C CA . LEU A 1 281 ? -16.268 -2.668 -3.509 1.00 98.06 281 LEU A CA 1
ATOM 2165 C C . LEU A 1 281 ? -17.583 -3.201 -4.104 1.00 98.06 281 LEU A C 1
ATOM 2167 O O . LEU A 1 281 ? -17.625 -4.332 -4.571 1.00 98.06 281 LEU A O 1
ATOM 2171 N N . ASP A 1 282 ? -18.637 -2.384 -4.138 1.00 97.19 282 ASP A N 1
ATOM 2172 C CA . ASP A 1 282 ? -19.933 -2.726 -4.739 1.00 97.19 282 ASP A CA 1
ATOM 2173 C C . ASP A 1 282 ? -19.947 -2.563 -6.276 1.00 97.19 282 ASP A C 1
ATOM 2175 O O . ASP A 1 282 ? -20.956 -2.831 -6.935 1.00 97.19 282 ASP A O 1
ATOM 2179 N N . GLN A 1 283 ? -18.845 -2.103 -6.880 1.00 97.44 283 GLN A N 1
ATOM 2180 C CA . GLN A 1 283 ? -18.714 -2.064 -8.336 1.00 97.44 283 GLN A CA 1
ATOM 2181 C C . GLN A 1 283 ? -18.518 -3.470 -8.917 1.00 97.44 283 GLN A C 1
ATOM 2183 O O . GLN A 1 283 ? -18.014 -4.350 -8.228 1.00 97.44 283 GLN A O 1
ATOM 2188 N N . PRO A 1 284 ? -18.856 -3.697 -10.203 1.00 96.56 284 PRO A N 1
ATOM 2189 C CA . PRO A 1 284 ? -18.778 -5.020 -10.825 1.00 96.56 284 PRO A CA 1
ATOM 2190 C C . PRO A 1 284 ? -17.330 -5.420 -11.168 1.00 96.56 284 PRO A C 1
ATOM 2192 O O . PRO A 1 284 ? -17.035 -5.707 -12.322 1.00 96.56 284 PRO A O 1
ATOM 2195 N N . PHE A 1 285 ? -16.421 -5.406 -10.197 1.00 97.19 285 PHE A N 1
ATOM 2196 C CA . PHE A 1 285 ? -15.032 -5.851 -10.309 1.00 97.19 285 PHE A CA 1
ATOM 2197 C C . PHE A 1 285 ? -14.784 -7.067 -9.421 1.00 97.19 285 PHE A C 1
ATOM 2199 O O . PHE A 1 285 ? -15.426 -7.236 -8.386 1.00 97.19 285 PHE A O 1
ATOM 2206 N N . ASP A 1 286 ? -13.808 -7.877 -9.817 1.00 96.69 286 ASP A N 1
ATOM 2207 C CA . ASP A 1 286 ? -13.357 -9.025 -9.038 1.00 96.69 286 ASP A CA 1
ATOM 2208 C C . ASP A 1 286 ? -12.159 -8.569 -8.214 1.00 96.69 286 ASP A C 1
ATOM 2210 O O . ASP A 1 286 ? -11.051 -8.450 -8.737 1.00 96.69 286 ASP A O 1
ATOM 2214 N N . PHE A 1 287 ? -12.396 -8.224 -6.949 1.00 97.88 287 PHE A N 1
ATOM 2215 C CA . PHE A 1 287 ? -11.330 -7.762 -6.066 1.00 97.88 287 PHE A CA 1
ATOM 2216 C C . PHE A 1 287 ? -10.442 -8.937 -5.660 1.00 97.88 287 PHE A C 1
ATOM 2218 O O . PHE A 1 287 ? -10.872 -9.838 -4.939 1.00 97.88 287 PHE A O 1
ATOM 2225 N N . VAL A 1 288 ? -9.217 -8.923 -6.179 1.00 97.31 288 VAL A N 1
ATOM 2226 C CA . VAL A 1 288 ? -8.212 -9.977 -6.040 1.00 97.31 288 VAL A CA 1
ATOM 2227 C C . VAL A 1 288 ? -6.908 -9.403 -5.484 1.00 97.31 288 VAL A C 1
ATOM 2229 O O . VAL A 1 288 ? -6.724 -8.187 -5.387 1.00 97.31 288 VAL A O 1
ATOM 2232 N N . THR A 1 289 ? -5.976 -10.281 -5.125 1.00 97.38 289 THR A N 1
ATOM 2233 C CA . THR A 1 289 ? -4.647 -9.875 -4.651 1.00 97.38 289 THR A CA 1
ATOM 2234 C C . THR A 1 289 ? -3.769 -9.336 -5.790 1.00 97.38 289 THR A C 1
ATOM 2236 O O . THR A 1 289 ? -3.962 -9.673 -6.961 1.00 97.38 289 THR A O 1
ATOM 2239 N N . ALA A 1 290 ? -2.762 -8.532 -5.449 1.00 96.44 290 ALA A N 1
ATOM 2240 C CA . ALA A 1 290 ? -1.700 -8.086 -6.349 1.00 96.44 290 ALA A CA 1
ATOM 2241 C C . ALA A 1 290 ? -1.018 -9.273 -7.042 1.00 96.44 290 ALA A C 1
ATOM 2243 O O . ALA A 1 290 ? -0.895 -9.288 -8.269 1.00 96.44 290 ALA A O 1
ATOM 2244 N N . ARG A 1 291 ? -0.680 -10.318 -6.275 1.00 94.44 291 ARG A N 1
ATOM 2245 C CA . ARG A 1 291 ? -0.129 -11.574 -6.805 1.00 94.44 291 ARG A CA 1
ATOM 2246 C C . ARG A 1 291 ? -1.006 -12.208 -7.883 1.00 94.44 291 ARG A C 1
ATOM 2248 O O . ARG A 1 291 ? -0.492 -12.677 -8.893 1.00 94.44 291 ARG A O 1
ATOM 2255 N N . SER A 1 292 ? -2.328 -12.173 -7.697 1.00 93.56 292 SER A N 1
ATOM 2256 C CA . SER A 1 292 ? -3.300 -12.724 -8.655 1.00 93.56 292 SER A CA 1
ATOM 2257 C C . SER A 1 292 ? -3.306 -11.988 -9.988 1.00 93.56 292 SER A C 1
ATOM 2259 O O . SER A 1 292 ? -3.503 -12.610 -11.028 1.00 93.56 292 SER A O 1
ATOM 2261 N N . VAL A 1 293 ? -3.073 -10.675 -9.973 1.00 94.31 293 VAL A N 1
ATOM 2262 C CA . VAL A 1 293 ? -2.985 -9.870 -11.198 1.00 94.31 293 VAL A CA 1
ATOM 2263 C C . VAL A 1 293 ? -1.650 -10.060 -11.913 1.00 94.31 293 VAL A C 1
ATOM 2265 O O . VAL A 1 293 ? -1.620 -10.039 -13.142 1.00 94.31 293 VAL A O 1
ATOM 2268 N N . LEU A 1 294 ? -0.558 -10.252 -11.170 1.00 92.38 294 LEU A N 1
ATOM 2269 C CA . LEU A 1 294 ? 0.768 -10.468 -11.751 1.00 92.38 294 LEU A CA 1
ATOM 2270 C C . LEU A 1 294 ? 0.870 -11.813 -12.486 1.00 92.38 294 LEU A C 1
ATOM 2272 O O . LEU A 1 294 ? 1.483 -11.860 -13.555 1.00 92.38 294 LEU A O 1
ATOM 2276 N N . GLY A 1 295 ? 0.248 -12.875 -11.955 1.00 86.31 295 GLY A N 1
ATOM 2277 C CA . GLY A 1 295 ? 0.177 -14.192 -12.599 1.00 86.31 295 GLY A CA 1
ATOM 2278 C C . GLY A 1 295 ? 1.549 -14.686 -13.073 1.00 86.31 295 GLY A C 1
ATOM 2279 O O . GLY A 1 295 ? 2.500 -14.709 -12.296 1.00 86.31 295 GLY A O 1
ATOM 2280 N N . ASP A 1 296 ? 1.661 -14.995 -14.368 1.00 78.62 296 ASP A N 1
ATOM 2281 C CA . ASP A 1 296 ? 2.889 -15.487 -15.020 1.00 78.62 296 ASP A CA 1
ATOM 2282 C C . ASP A 1 296 ? 4.051 -14.467 -15.053 1.00 78.62 296 ASP A C 1
ATOM 2284 O O . ASP A 1 296 ? 5.143 -14.790 -15.514 1.00 78.62 296 ASP A O 1
ATOM 2288 N N . THR A 1 297 ? 3.834 -13.222 -14.611 1.00 82.88 297 THR A N 1
ATOM 2289 C CA . THR A 1 297 ? 4.905 -12.213 -14.487 1.00 82.88 297 THR A CA 1
ATOM 2290 C C . THR A 1 297 ? 5.762 -12.457 -13.242 1.00 82.88 297 THR A C 1
ATOM 2292 O O . THR A 1 297 ? 6.889 -11.973 -13.175 1.00 82.88 297 THR A O 1
ATOM 2295 N N . LEU A 1 298 ? 5.238 -13.187 -12.249 1.00 83.31 298 LEU A N 1
ATOM 2296 C CA . LEU A 1 298 ? 5.983 -13.536 -11.042 1.00 83.31 298 LEU A CA 1
ATOM 2297 C C . LEU A 1 298 ? 7.113 -14.526 -11.352 1.00 83.31 298 LEU A C 1
ATOM 2299 O O . LEU A 1 298 ? 6.965 -15.371 -12.236 1.00 83.31 298 LEU A O 1
ATOM 2303 N N . PRO A 1 299 ? 8.225 -14.481 -10.602 1.00 78.62 299 PRO A N 1
ATOM 2304 C CA . PRO A 1 299 ? 9.270 -15.483 -10.738 1.00 78.62 299 PRO A CA 1
ATOM 2305 C C . PRO A 1 299 ? 8.788 -16.872 -10.297 1.00 78.62 299 PRO A C 1
ATOM 2307 O O . PRO A 1 299 ? 8.028 -16.993 -9.341 1.00 78.62 299 PRO A O 1
ATOM 2310 N N . ASP A 1 300 ? 9.315 -17.930 -10.924 1.00 79.38 300 ASP A N 1
ATOM 2311 C CA . ASP A 1 300 ? 8.899 -19.333 -10.710 1.00 79.38 300 ASP A CA 1
ATOM 2312 C C . ASP A 1 300 ? 8.990 -19.826 -9.252 1.00 79.38 300 ASP A C 1
ATOM 2314 O O . ASP A 1 300 ? 8.343 -20.804 -8.877 1.00 79.38 300 ASP A O 1
ATOM 2318 N N . TRP A 1 301 ? 9.840 -19.199 -8.432 1.00 80.31 301 TRP A N 1
ATOM 2319 C CA . TRP A 1 301 ? 9.990 -19.539 -7.015 1.00 80.31 301 TRP A CA 1
ATOM 2320 C C . TRP A 1 301 ? 8.921 -18.885 -6.134 1.00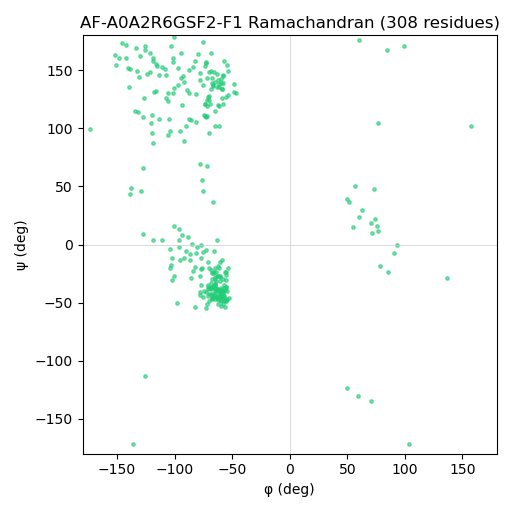 80.31 301 TRP A C 1
ATOM 2322 O O . TRP A 1 301 ? 8.714 -19.336 -5.005 1.00 80.31 301 TRP A O 1
ATOM 2332 N N . ALA A 1 302 ? 8.259 -17.829 -6.620 1.00 75.75 302 ALA A N 1
ATOM 2333 C CA . ALA A 1 302 ? 7.186 -17.181 -5.891 1.00 75.75 302 ALA A CA 1
ATOM 2334 C C . ALA A 1 302 ? 6.002 -18.156 -5.780 1.00 75.75 302 ALA A C 1
ATOM 2336 O O . ALA A 1 302 ? 5.654 -18.831 -6.753 1.00 75.75 302 ALA A O 1
ATOM 2337 N N . PRO A 1 303 ? 5.374 -18.265 -4.599 1.00 68.62 303 PRO A N 1
ATOM 2338 C CA . PRO A 1 303 ? 4.243 -19.154 -4.419 1.00 68.62 303 PRO A CA 1
ATOM 2339 C C . PRO A 1 303 ? 3.126 -18.777 -5.390 1.00 68.62 303 PRO A C 1
ATOM 2341 O O . PRO A 1 303 ? 2.763 -17.604 -5.513 1.00 68.62 303 PRO A O 1
ATOM 2344 N N . ALA A 1 304 ? 2.565 -19.793 -6.048 1.00 62.59 304 ALA A N 1
ATOM 2345 C CA . ALA A 1 304 ? 1.390 -19.630 -6.886 1.00 62.59 304 ALA A CA 1
ATOM 2346 C C . ALA A 1 304 ? 0.249 -18.980 -6.090 1.00 62.59 304 ALA A C 1
ATOM 2348 O O . ALA A 1 304 ? 0.168 -19.071 -4.860 1.00 62.59 304 ALA A O 1
ATOM 2349 N N . THR A 1 305 ? -0.650 -18.313 -6.799 1.00 58.50 305 THR A N 1
ATOM 2350 C CA . THR A 1 305 ? -1.876 -17.784 -6.211 1.00 58.50 305 THR A CA 1
ATOM 2351 C C . THR A 1 305 ? -2.701 -18.944 -5.668 1.00 58.50 305 THR A C 1
ATOM 2353 O O . THR A 1 305 ? -3.073 -19.836 -6.429 1.00 58.50 305 THR A O 1
ATOM 2356 N N . ARG A 1 306 ? -2.970 -18.954 -4.353 1.00 55.00 306 ARG A N 1
ATOM 2357 C CA . ARG A 1 306 ? -3.925 -19.913 -3.783 1.00 55.00 306 ARG A CA 1
ATOM 2358 C C . ARG A 1 306 ? -5.266 -19.690 -4.468 1.00 55.00 306 ARG A C 1
ATOM 2360 O O . ARG A 1 306 ? -5.745 -18.555 -4.547 1.00 55.00 306 ARG A O 1
ATOM 2367 N N . GLY A 1 307 ? -5.832 -20.757 -5.021 1.00 43.38 307 GLY A N 1
ATOM 2368 C CA . GLY A 1 307 ? -7.191 -20.701 -5.534 1.00 43.38 307 GLY A CA 1
ATOM 2369 C C . GLY A 1 307 ? -8.179 -20.542 -4.373 1.00 43.38 307 GLY A C 1
ATOM 2370 O O . GLY A 1 307 ? -7.830 -20.818 -3.228 1.00 43.38 307 GLY A O 1
ATOM 2371 N N . PRO A 1 308 ? -9.439 -20.167 -4.638 1.00 38.38 308 PRO A N 1
ATOM 2372 C CA . PRO A 1 308 ? -10.483 -20.131 -3.611 1.00 38.38 308 PRO A CA 1
ATOM 2373 C C . PRO A 1 308 ? -10.816 -21.508 -2.984 1.00 38.38 308 PRO A C 1
ATOM 2375 O O . PRO A 1 308 ? -11.744 -21.588 -2.185 1.00 38.38 308 PRO A O 1
ATOM 2378 N N . GLU A 1 309 ? -10.108 -22.586 -3.344 1.00 37.41 309 GLU A N 1
ATOM 2379 C CA . GLU A 1 309 ? -10.370 -23.966 -2.907 1.00 37.41 309 GLU A CA 1
ATOM 2380 C C . GLU A 1 309 ? -9.144 -24.688 -2.297 1.00 37.41 309 GLU A C 1
ATOM 2382 O O . GLU A 1 309 ? -9.239 -25.892 -2.053 1.00 37.41 309 GLU A O 1
ATOM 2387 N N . ASP A 1 310 ? -8.025 -23.991 -2.042 1.00 40.03 310 ASP A N 1
ATOM 2388 C CA . ASP A 1 310 ? -6.833 -24.563 -1.375 1.00 40.03 310 ASP A CA 1
ATOM 2389 C C . ASP A 1 310 ? -6.873 -24.442 0.160 1.00 40.03 310 ASP A C 1
ATOM 2391 O O . ASP A 1 310 ? -7.209 -23.345 0.667 1.00 40.03 310 ASP A O 1
#

Radius of gyration: 19.14 Å; Cα contacts (8 Å, |Δi|>4): 582; chains: 1; bounding box: 68×45×46 Å